Protein 4PSU (pdb70)

Structure (mmCIF, N/CA/C/O backbone):
data_4PSU
#
_entry.id   4PSU
#
_cell.length_a   80.013
_cell.length_b   87.425
_cell.length_c   93.702
_cell.angle_alpha   90.00
_cell.angle_beta   90.00
_cell.angle_gamma   90.00
#
_symmetry.space_group_name_H-M   'I 2 2 2'
#
loop_
_entity.id
_entity.type
_entity.pdbx_description
1 polymer 'Alpha/beta hydrolase'
2 non-polymer 'DODECAETHYLENE GLYCOL'
3 water water
#
loop_
_atom_site.group_PDB
_atom_site.id
_atom_site.type_symbol
_atom_site.label_atom_id
_atom_site.label_alt_id
_atom_site.label_comp_id
_atom_site.label_asym_id
_atom_site.label_entity_id
_atom_site.label_seq_id
_atom_site.pdbx_PDB_ins_code
_atom_site.Cartn_x
_atom_site.Cartn_y
_atom_site.Cartn_z
_atom_site.occupancy
_atom_site.B_iso_or_equiv
_atom_site.auth_seq_id
_atom_site.auth_comp_id
_atom_site.auth_asym_id
_atom_site.auth_atom_id
_atom_site.pdbx_PDB_model_num
ATOM 1 N N . ASP A 1 3 ? 10.734 25.347 86.659 1.00 50.78 4 ASP A N 1
ATOM 2 C CA . ASP A 1 3 ? 11.691 25.810 87.656 1.00 62.85 4 ASP A CA 1
ATOM 3 C C . ASP A 1 3 ? 12.979 26.299 87.026 1.00 59.75 4 ASP A C 1
ATOM 4 O O . ASP A 1 3 ? 13.531 27.316 87.440 1.00 74.80 4 ASP A O 1
ATOM 9 N N . LEU A 1 4 ? 13.476 25.552 86.046 1.00 52.81 5 LEU A N 1
ATOM 10 C CA . LEU A 1 4 ? 14.765 25.869 85.446 1.00 48.08 5 LEU A CA 1
ATOM 11 C C . LEU A 1 4 ? 14.656 26.939 84.362 1.00 45.52 5 LEU A C 1
ATOM 12 O O . LEU A 1 4 ? 14.045 26.733 83.311 1.00 43.26 5 LEU A O 1
ATOM 17 N N . VAL A 1 5 ? 15.271 28.083 84.652 1.00 53.69 6 VAL A N 1
ATOM 18 C CA . VAL A 1 5 ? 15.262 29.251 83.779 1.00 47.75 6 VAL A CA 1
ATOM 19 C C . VAL A 1 5 ? 16.694 29.580 83.365 1.00 39.79 6 VAL A C 1
ATOM 20 O O . VAL A 1 5 ? 17.570 29.748 84.217 1.00 39.54 6 VAL A O 1
ATOM 24 N N . TRP A 1 6 ? 16.918 29.682 82.059 1.00 39.22 7 TRP A N 1
ATOM 25 C CA . TRP A 1 6 ? 18.258 29.883 81.511 1.00 40.39 7 TRP A CA 1
ATOM 26 C C . TRP A 1 6 ? 18.990 31.051 82.163 1.00 45.30 7 TRP A C 1
ATOM 27 O O . TRP A 1 6 ? 20.078 30.882 82.711 1.00 41.17 7 TRP A O 1
ATOM 38 N N . SER A 1 7 ? 18.376 32.227 82.119 1.00 49.17 8 SER A N 1
ATOM 39 C CA . SER A 1 7 ? 19.025 33.446 82.586 1.00 52.75 8 SER A CA 1
ATOM 40 C C . SER A 1 7 ? 19.273 33.458 84.091 1.00 54.51 8 SER A C 1
ATOM 41 O O . SER A 1 7 ? 20.041 34.283 84.581 1.00 55.86 8 SER A O 1
ATOM 44 N N . ARG A 1 8 ? 18.624 32.554 84.820 1.00 55.51 9 ARG A N 1
ATOM 45 C CA . ARG A 1 8 ? 18.782 32.490 86.271 1.00 58.43 9 ARG A CA 1
ATOM 46 C C . ARG A 1 8 ? 19.629 31.296 86.706 1.00 67.04 9 ARG A C 1
ATOM 47 O O . ARG A 1 8 ? 20.612 31.452 87.433 1.00 73.64 9 ARG A O 1
ATOM 55 N N . ASP A 1 9 ? 19.243 30.106 86.255 1.00 67.00 10 ASP A N 1
ATOM 56 C CA . ASP A 1 9 ? 19.836 28.865 86.741 1.00 52.34 10 ASP A CA 1
ATOM 57 C C . ASP A 1 9 ? 20.987 28.366 85.873 1.00 45.77 10 ASP A C 1
ATOM 58 O O . ASP A 1 9 ? 21.788 27.541 86.315 1.00 42.62 10 ASP A O 1
ATOM 63 N N . GLY A 1 10 ? 21.071 28.872 84.647 1.00 43.48 11 GLY A N 1
ATOM 64 C CA . GLY A 1 10 ? 21.998 28.339 83.665 1.00 43.11 11 GLY A CA 1
ATOM 65 C C . GLY A 1 10 ? 23.230 29.190 83.419 1.00 50.47 11 GLY A C 1
ATOM 66 O O . GLY A 1 10 ? 23.832 29.108 82.350 1.00 58.40 11 GLY A O 1
ATOM 67 N N . LEU A 1 11 ? 23.621 29.996 84.402 1.00 53.40 12 LEU A N 1
ATOM 68 C CA . LEU A 1 11 ? 24.739 30.924 84.224 1.00 53.48 12 LEU A CA 1
ATOM 69 C C . LEU A 1 11 ? 26.099 30.221 84.197 1.00 48.23 12 LEU A C 1
ATOM 70 O O . LEU A 1 11 ? 27.010 30.661 83.494 1.00 46.25 12 LEU A O 1
ATOM 75 N N . ASP A 1 12 ? 26.232 29.135 84.953 1.00 47.90 13 ASP A N 1
ATOM 76 C CA . ASP A 1 12 ? 27.471 28.361 84.970 1.00 47.91 13 ASP A CA 1
ATOM 77 C C . ASP A 1 12 ? 27.351 27.096 84.116 1.00 44.01 13 ASP A C 1
ATOM 78 O O . ASP A 1 12 ? 28.117 26.148 84.286 1.00 38.72 13 ASP A O 1
ATOM 83 N N . TRP A 1 13 ? 26.393 27.093 83.193 1.00 47.25 14 TRP A N 1
ATOM 84 C CA . TRP A 1 13 ? 26.252 25.996 82.243 1.00 39.82 14 TRP A CA 1
ATOM 85 C C . TRP A 1 13 ? 27.481 25.949 81.334 1.00 35.78 14 TRP A C 1
ATOM 86 O O . TRP A 1 13 ? 27.936 26.990 80.863 1.00 33.58 14 TRP A O 1
ATOM 97 N N . PRO A 1 14 ? 28.025 24.745 81.079 1.00 32.20 15 PRO A N 1
ATOM 98 C CA . PRO A 1 14 ? 29.234 24.666 80.247 1.00 31.16 15 PRO A CA 1
ATOM 99 C C . PRO A 1 14 ? 28.976 24.965 78.769 1.00 30.53 15 PRO A C 1
ATOM 100 O O . PRO A 1 14 ? 27.914 24.627 78.244 1.00 28.28 15 PRO A O 1
ATOM 104 N N . HIS A 1 15 ? 29.954 25.592 78.118 1.00 32.29 16 HIS A N 1
ATOM 105 C CA . HIS A 1 15 ? 29.878 25.904 76.692 1.00 31.35 16 HIS A CA 1
ATOM 106 C C . HIS A 1 15 ? 28.635 26.731 76.387 1.00 31.52 16 HIS A C 1
ATOM 107 O O . HIS A 1 15 ? 27.971 26.536 75.370 1.00 37.67 16 HIS A O 1
ATOM 114 N N . ARG A 1 16 ? 28.347 27.665 77.286 1.00 32.29 17 ARG A N 1
ATOM 115 C CA . ARG A 1 16 ? 27.152 28.503 77.219 1.00 33.39 17 ARG A CA 1
ATOM 116 C C . ARG A 1 16 ? 27.003 29.208 75.875 1.00 36.29 17 ARG A C 1
ATOM 117 O O . ARG A 1 16 ? 25.894 29.461 75.410 1.00 35.14 17 ARG A O 1
ATOM 125 N N . GLU A 1 17 ? 28.140 29.519 75.265 1.00 38.65 18 GLU A N 1
ATOM 126 C CA . GLU A 1 17 ? 28.182 30.195 73.973 1.00 37.05 18 GLU A CA 1
ATOM 127 C C . GLU A 1 17 ? 27.476 29.358 72.917 1.00 31.78 18 GLU A C 1
ATOM 128 O O . GLU A 1 17 ? 26.916 29.886 71.960 1.00 31.28 18 GLU A O 1
ATOM 134 N N . ALA A 1 18 ? 27.515 28.044 73.102 1.00 29.25 19 ALA A N 1
ATOM 135 C CA . ALA A 1 18 ? 27.006 27.109 72.107 1.00 33.49 19 ALA A CA 1
ATOM 136 C C . ALA A 1 18 ? 25.497 26.896 72.233 1.00 38.17 19 ALA A C 1
ATOM 137 O O . ALA A 1 18 ? 24.878 26.281 71.364 1.00 34.67 19 ALA A O 1
ATOM 139 N N . SER A 1 19 ? 24.907 27.411 73.307 1.00 30.81 20 SER A N 1
ATOM 140 C CA . SER A 1 19 ? 23.493 27.180 73.586 1.00 27.09 20 SER A CA 1
ATOM 141 C C . SER A 1 19 ? 22.590 28.044 72.719 1.00 29.63 20 SER A C 1
ATOM 142 O O . SER A 1 19 ? 22.882 29.212 72.463 1.00 30.49 20 SER A O 1
ATOM 145 N N . ARG A 1 20 ? 21.488 27.454 72.273 1.00 31.54 21 ARG A N 1
ATOM 146 C CA . ARG A 1 20 ? 20.471 28.177 71.531 1.00 34.63 21 ARG A CA 1
ATOM 147 C C . ARG A 1 20 ? 19.134 27.512 71.798 1.00 33.34 21 ARG A C 1
ATOM 148 O O . ARG A 1 20 ? 19.083 26.312 72.065 1.00 36.37 21 ARG A O 1
ATOM 156 N N . PHE A 1 21 ? 18.056 28.289 71.740 1.00 33.12 22 PHE A N 1
ATOM 157 C CA . PHE A 1 21 ? 16.743 27.792 72.141 1.00 34.94 22 PHE A CA 1
ATOM 158 C C . PHE A 1 21 ? 15.758 27.756 70.972 1.00 33.82 22 PHE A C 1
ATOM 159 O O . PHE A 1 21 ? 15.275 28.790 70.518 1.00 41.08 22 PHE A O 1
ATOM 167 N N . ILE A 1 22 ? 15.459 26.540 70.517 1.00 37.03 23 ILE A N 1
ATOM 168 C CA . ILE A 1 22 ? 14.859 26.314 69.205 1.00 35.94 23 ILE A CA 1
ATOM 169 C C . ILE A 1 22 ? 13.441 25.781 69.309 1.00 40.91 23 ILE A C 1
ATOM 170 O O . ILE A 1 22 ? 13.168 24.849 70.062 1.00 47.62 23 ILE A O 1
ATOM 175 N N . GLU A 1 23 ? 12.544 26.369 68.525 1.00 42.10 24 GLU A N 1
ATOM 176 C CA . GLU A 1 23 ? 11.174 25.888 68.422 1.00 46.66 24 GLU A CA 1
ATOM 177 C C . GLU A 1 23 ? 11.104 24.724 67.440 1.00 44.01 24 GLU A C 1
ATOM 178 O O . GLU A 1 23 ? 11.538 24.847 66.295 1.00 47.20 24 GLU A O 1
ATOM 184 N N . ALA A 1 24 ? 10.571 23.593 67.890 1.00 41.24 25 ALA A N 1
ATOM 185 C CA . ALA A 1 24 ? 10.399 22.432 67.022 1.00 39.66 25 ALA A CA 1
ATOM 186 C C . ALA A 1 24 ? 9.447 21.427 67.651 1.00 42.39 25 ALA A C 1
ATOM 187 O O . ALA A 1 24 ? 9.468 21.208 68.862 1.00 42.34 25 ALA A O 1
ATOM 189 N N . GLY A 1 25 ? 8.616 20.814 66.815 1.00 44.49 26 GLY A N 1
ATOM 190 C CA . GLY A 1 25 ? 7.664 19.818 67.270 1.00 44.43 26 GLY A CA 1
ATOM 191 C C . GLY A 1 25 ? 6.668 20.339 68.291 1.00 45.50 26 GLY A C 1
ATOM 192 O O . GLY A 1 25 ? 6.075 19.556 69.034 1.00 47.57 26 GLY A O 1
ATOM 193 N N . GLY A 1 26 ? 6.494 21.658 68.337 1.00 43.70 27 GLY A N 1
ATOM 194 C CA . GLY A 1 26 ? 5.471 22.268 69.170 1.00 44.90 27 GLY A CA 1
ATOM 195 C C . GLY A 1 26 ? 5.953 22.817 70.499 1.00 50.40 27 GLY A C 1
ATOM 196 O O . GLY A 1 26 ? 5.148 23.285 71.303 1.00 52.69 27 GLY A O 1
ATOM 197 N N . PHE A 1 27 ? 7.258 22.763 70.741 1.00 51.98 28 PHE A N 1
ATOM 198 C CA . PHE A 1 27 ? 7.819 23.313 71.970 1.00 41.86 28 PHE A CA 1
ATOM 199 C C . PHE A 1 27 ? 9.266 23.751 71.763 1.00 42.17 28 PHE A C 1
ATOM 200 O O . PHE A 1 27 ? 9.839 23.545 70.692 1.00 41.50 28 PHE A O 1
ATOM 208 N N . ARG A 1 28 ? 9.857 24.354 72.791 1.00 36.04 29 ARG A N 1
ATOM 209 C CA . ARG A 1 28 ? 11.182 24.952 72.657 1.00 35.90 29 ARG A CA 1
ATOM 210 C C . ARG A 1 28 ? 12.277 24.057 73.234 1.00 31.44 29 ARG A C 1
ATOM 211 O O . ARG A 1 28 ? 12.215 23.650 74.390 1.00 29.27 29 ARG A O 1
ATOM 219 N N . TRP A 1 29 ? 13.281 23.772 72.409 1.00 31.64 30 TRP A N 1
ATOM 220 C CA . TRP A 1 29 ? 14.417 22.940 72.792 1.00 28.34 30 TRP A CA 1
ATOM 221 C C . TRP A 1 29 ? 15.622 23.766 73.208 1.00 30.25 30 TRP A C 1
ATOM 222 O O . TRP A 1 29 ? 15.916 24.778 72.587 1.00 28.83 30 TRP A O 1
ATOM 233 N N . HIS A 1 30 ? 16.331 23.328 74.243 1.00 30.80 31 HIS A N 1
ATOM 234 C CA . HIS A 1 30 ? 17.692 23.802 74.467 1.00 25.67 31 HIS A CA 1
ATOM 235 C C . HIS A 1 30 ? 18.638 22.885 73.698 1.00 25.42 31 HIS A C 1
ATOM 236 O O . HIS A 1 30 ? 18.609 21.668 73.874 1.00 22.83 31 HIS A O 1
ATOM 243 N N . VAL A 1 31 ? 19.467 23.472 72.842 1.00 30.35 32 VAL A N 1
ATOM 244 C CA . VAL A 1 31 ? 20.353 22.697 71.985 1.00 31.60 32 VAL A CA 1
ATOM 245 C C . VAL A 1 31 ? 21.734 23.328 71.958 1.00 35.37 32 VAL A C 1
ATOM 246 O O . VAL A 1 31 ? 21.868 24.543 71.810 1.00 33.06 32 VAL A O 1
ATOM 250 N N . GLN A 1 32 ? 22.760 22.496 72.108 1.00 32.84 33 GLN A N 1
ATOM 251 C CA . GLN A 1 32 ? 24.138 22.958 72.009 1.00 29.13 33 GLN A CA 1
ATOM 252 C C . GLN A 1 32 ? 24.755 22.493 70.698 1.00 26.51 33 GLN A C 1
ATOM 253 O O . GLN A 1 32 ? 24.605 21.329 70.315 1.00 34.01 33 GLN A O 1
ATOM 259 N N . ARG A 1 33 ? 25.423 23.422 70.014 1.00 30.48 34 ARG A N 1
ATOM 260 C CA . ARG A 1 33 ? 26.132 23.130 68.772 1.00 33.07 34 ARG A CA 1
ATOM 261 C C . ARG A 1 33 ? 27.565 23.644 68.810 1.00 28.14 34 ARG A C 1
ATOM 262 O O . ARG A 1 33 ? 27.816 24.776 69.214 1.00 33.35 34 ARG A O 1
ATOM 283 N N . GLY A 1 35 ? 31.684 23.197 66.674 1.00 34.08 36 GLY A N 1
ATOM 284 C CA . GLY A 1 35 ? 32.346 22.854 65.428 1.00 30.12 36 GLY A CA 1
ATOM 285 C C . GLY A 1 35 ? 31.700 23.531 64.235 1.00 34.20 36 GLY A C 1
ATOM 286 O O . GLY A 1 35 ? 30.694 24.226 64.371 1.00 35.92 36 GLY A O 1
ATOM 287 N N . SER A 1 36 ? 32.279 23.316 63.059 1.00 37.50 37 SER A N 1
ATOM 288 C CA . SER A 1 36 ? 31.818 23.969 61.843 1.00 42.92 37 SER A CA 1
ATOM 289 C C . SER A 1 36 ? 30.508 23.362 61.328 1.00 50.35 37 SER A C 1
ATOM 290 O O . SER A 1 36 ? 30.423 22.148 61.168 1.00 58.95 37 SER A O 1
ATOM 293 N N . PRO A 1 37 ? 29.492 24.205 61.037 1.00 49.90 38 PRO A N 1
ATOM 294 C CA . PRO A 1 37 ? 28.190 23.679 60.593 1.00 53.46 38 PRO A CA 1
ATOM 295 C C . PRO A 1 37 ? 28.234 22.901 59.280 1.00 50.73 38 PRO A C 1
ATOM 296 O O . PRO A 1 37 ? 27.226 22.316 58.894 1.00 50.53 38 PRO A O 1
ATOM 300 N N . ALA A 1 38 ? 29.378 22.909 58.604 1.00 51.76 39 ALA A N 1
ATOM 301 C CA . ALA A 1 38 ? 29.510 22.263 57.302 1.00 51.05 39 ALA A CA 1
ATOM 302 C C . ALA A 1 38 ? 30.187 20.896 57.398 1.00 49.01 39 ALA A C 1
ATOM 303 O O . ALA A 1 38 ? 30.162 20.116 56.446 1.00 49.35 39 ALA A O 1
ATOM 305 N N . ALA A 1 39 ? 30.798 20.613 58.544 1.00 57.99 40 ALA A N 1
ATOM 306 C CA . ALA A 1 39 ? 31.466 19.333 58.766 1.00 53.93 40 ALA A CA 1
ATOM 307 C C . ALA A 1 39 ? 30.435 18.215 58.918 1.00 45.04 40 ALA A C 1
ATOM 308 O O . ALA A 1 39 ? 29.244 18.489 59.072 1.00 49.49 40 ALA A O 1
ATOM 310 N N . PRO A 1 40 ? 30.881 16.947 58.862 1.00 47.77 41 PRO A N 1
ATOM 311 C CA . PRO A 1 40 ? 29.934 15.854 59.113 1.00 48.15 41 PRO A CA 1
ATOM 312 C C . PRO A 1 40 ? 29.343 15.962 60.517 1.00 44.17 41 PRO A C 1
ATOM 313 O O . PRO A 1 40 ? 30.087 16.133 61.487 1.00 37.86 41 PRO A O 1
ATOM 317 N N . ALA A 1 41 ? 28.020 15.882 60.618 1.00 34.10 42 ALA A N 1
ATOM 318 C CA . ALA A 1 41 ? 27.338 16.107 61.885 1.00 35.43 42 ALA A CA 1
ATOM 319 C C . ALA A 1 41 ? 27.382 14.869 62.772 1.00 33.62 42 ALA A C 1
ATOM 320 O O . ALA A 1 41 ? 27.182 13.751 62.297 1.00 31.26 42 ALA A O 1
ATOM 322 N N . ILE A 1 42 ? 27.653 15.075 64.058 1.00 28.69 43 ILE A N 1
ATOM 323 C CA . ILE A 1 42 ? 27.521 14.010 65.042 1.00 21.05 43 ILE A CA 1
ATOM 324 C C . ILE A 1 42 ? 26.500 14.425 66.101 1.00 24.34 43 ILE A C 1
ATOM 325 O O . ILE A 1 42 ? 26.575 15.512 66.672 1.00 29.38 43 ILE A O 1
ATOM 330 N N . LEU A 1 43 ? 25.524 13.550 66.321 1.00 24.13 44 LEU A N 1
ATOM 331 C CA . LEU A 1 43 ? 24.416 13.808 67.233 1.00 17.78 44 LEU A CA 1
ATOM 332 C C . LEU A 1 43 ? 24.600 13.068 68.561 1.00 16.32 44 LEU A C 1
ATOM 333 O O . LEU A 1 43 ? 24.734 11.844 68.587 1.00 19.87 44 LEU A O 1
ATOM 338 N N . LEU A 1 44 ? 24.612 13.827 69.656 1.00 18.21 45 LEU A N 1
ATOM 339 C CA . LEU A 1 44 ? 24.820 13.279 70.994 1.00 17.31 45 LEU A CA 1
ATOM 340 C C . LEU A 1 44 ? 23.531 13.332 71.811 1.00 17.97 45 LEU A C 1
ATOM 341 O O . LEU A 1 44 ? 23.016 14.414 72.093 1.00 18.09 45 LEU A O 1
ATOM 346 N N . ILE A 1 45 ? 23.029 12.161 72.197 1.00 18.92 46 ILE A N 1
ATOM 347 C CA . ILE A 1 45 ? 21.809 12.052 72.992 1.00 18.37 46 ILE A CA 1
ATOM 348 C C . ILE A 1 45 ? 22.125 11.511 74.382 1.00 16.94 46 ILE A C 1
ATOM 349 O O . ILE A 1 45 ? 22.530 10.360 74.530 1.00 16.88 46 ILE A O 1
ATOM 354 N N . HIS A 1 46 ? 21.933 12.346 75.400 1.00 16.11 47 HIS A N 1
ATOM 355 C CA . HIS A 1 46 ? 22.226 11.956 76.776 1.00 17.63 47 HIS A CA 1
ATOM 356 C C . HIS A 1 46 ? 21.203 10.959 77.307 1.00 19.42 47 HIS A C 1
ATOM 357 O O . HIS A 1 46 ? 20.197 10.678 76.653 1.00 19.61 47 HIS A O 1
ATOM 364 N N . GLY A 1 47 ? 21.464 10.437 78.502 1.00 15.57 48 GLY A N 1
ATOM 365 C CA . GLY A 1 47 ? 20.591 9.455 79.115 1.00 24.19 48 GLY A CA 1
ATOM 366 C C . GLY A 1 47 ? 19.514 10.060 79.996 1.00 22.99 48 GLY A C 1
ATOM 367 O O . GLY A 1 47 ? 19.421 11.277 80.149 1.00 22.73 48 GLY A O 1
ATOM 368 N N . THR A 1 48 ? 18.704 9.187 80.583 1.00 30.12 49 THR A N 1
ATOM 369 C CA . THR A 1 48 ? 17.613 9.596 81.453 1.00 32.41 49 THR A CA 1
ATOM 370 C C . THR A 1 48 ? 18.105 10.421 82.636 1.00 29.68 49 THR A C 1
ATOM 371 O O . THR A 1 48 ? 19.068 10.056 83.307 1.00 25.95 49 THR A O 1
ATOM 375 N N . GLY A 1 49 ? 17.435 11.543 82.877 1.00 33.06 50 GLY A N 1
ATOM 376 C CA . GLY A 1 49 ? 17.699 12.363 84.044 1.00 29.57 50 GLY A CA 1
ATOM 377 C C . GLY A 1 49 ? 18.912 13.270 83.939 1.00 29.47 50 GLY A C 1
ATOM 378 O O . GLY A 1 49 ? 19.257 13.956 84.901 1.00 28.20 50 GLY A O 1
ATOM 379 N N . ALA A 1 50 ? 19.561 13.278 82.778 1.00 27.93 51 ALA A N 1
ATOM 380 C CA . ALA A 1 50 ? 20.741 14.114 82.567 1.00 25.73 51 ALA A CA 1
ATOM 381 C C . ALA A 1 50 ? 20.423 15.270 81.616 1.00 25.42 51 ALA A C 1
ATOM 382 O O . ALA A 1 50 ? 19.260 15.642 81.449 1.00 26.24 51 ALA A O 1
ATOM 384 N N . ALA A 1 51 ? 21.452 15.844 81.002 1.00 21.98 52 ALA A N 1
ATOM 385 C CA . ALA A 1 51 ? 21.257 16.922 80.041 1.00 25.61 52 ALA A CA 1
ATOM 386 C C . ALA A 1 51 ? 22.491 17.095 79.164 1.00 25.34 52 ALA A C 1
ATOM 387 O O . ALA A 1 51 ? 23.431 16.309 79.246 1.00 21.77 52 ALA A O 1
ATOM 389 N N . SER A 1 52 ? 22.478 18.133 78.332 1.00 21.55 53 SER A N 1
ATOM 390 C CA . SER A 1 52 ? 23.561 18.398 77.388 1.00 29.98 53 SER A CA 1
ATOM 391 C C . SER A 1 52 ? 24.912 18.577 78.076 1.00 23.71 53 SER A C 1
ATOM 392 O O . SER A 1 52 ? 25.956 18.428 77.446 1.00 25.21 53 SER A O 1
ATOM 395 N N . HIS A 1 53 ? 24.893 18.895 79.364 1.00 21.98 54 HIS A N 1
ATOM 396 C CA . HIS A 1 53 ? 26.131 19.099 80.107 1.00 21.61 54 HIS A CA 1
ATOM 397 C C . HIS A 1 53 ? 26.920 17.799 80.234 1.00 17.79 54 HIS A C 1
ATOM 398 O O . HIS A 1 53 ? 28.126 17.817 80.467 1.00 23.98 54 HIS A O 1
ATOM 405 N N . SER A 1 54 ? 26.230 16.672 80.095 1.00 20.53 55 SER A N 1
ATOM 406 C CA . SER A 1 54 ? 26.873 15.365 80.148 1.00 20.20 55 SER A CA 1
ATOM 407 C C . SER A 1 54 ? 27.948 15.246 79.071 1.00 17.16 55 SER A C 1
ATOM 408 O O . SER A 1 54 ? 28.878 14.448 79.195 1.00 23.56 55 SER A O 1
ATOM 411 N N . TRP A 1 55 ? 27.818 16.053 78.023 1.00 19.09 56 TRP A N 1
ATOM 412 C CA . TRP A 1 55 ? 28.732 16.001 76.890 1.00 19.73 56 TRP A CA 1
ATOM 413 C C . TRP A 1 55 ? 29.805 17.083 76.973 1.00 20.22 56 TRP A C 1
ATOM 414 O O . TRP A 1 55 ? 30.561 17.282 76.022 1.00 21.96 56 TRP A O 1
ATOM 425 N N . ARG A 1 56 ? 2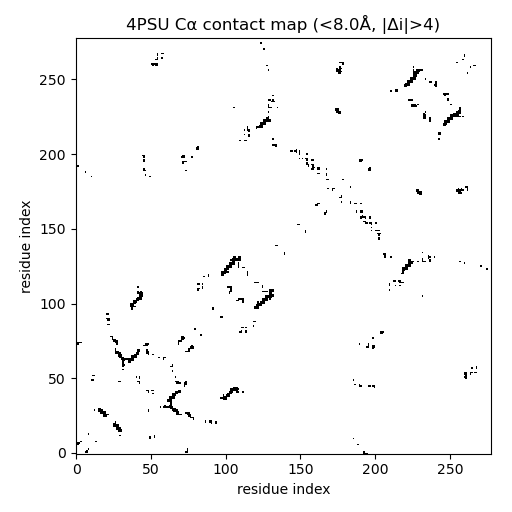9.884 17.763 78.115 1.00 19.57 57 ARG A N 1
ATOM 426 C CA . ARG A 1 56 ? 30.776 18.915 78.264 1.00 21.40 57 ARG A CA 1
ATOM 427 C C . ARG A 1 56 ? 32.234 18.569 77.971 1.00 22.18 57 ARG A C 1
ATOM 428 O O . ARG A 1 56 ? 32.981 19.401 77.461 1.00 29.00 57 ARG A O 1
ATOM 436 N N . GLY A 1 57 ? 32.635 17.343 78.287 1.00 22.27 58 GLY A N 1
ATOM 437 C CA . GLY A 1 57 ? 34.006 16.916 78.066 1.00 18.84 58 GLY A CA 1
ATOM 438 C C . GLY A 1 57 ? 34.259 16.443 76.645 1.00 33.90 58 GLY A C 1
ATOM 439 O O . GLY A 1 57 ? 35.292 16.752 76.050 1.00 25.46 58 GLY A O 1
ATOM 440 N N . LEU A 1 58 ? 33.300 15.702 76.097 1.00 31.30 59 LEU A N 1
ATOM 441 C CA . LEU A 1 58 ? 33.463 15.053 74.801 1.00 23.35 59 LEU A CA 1
ATOM 442 C C . LEU A 1 58 ? 33.224 15.994 73.618 1.00 26.40 59 LEU A C 1
ATOM 443 O O . LEU A 1 58 ? 33.877 15.874 72.583 1.00 23.35 59 LEU A O 1
ATOM 448 N N . ALA A 1 59 ? 32.290 16.927 73.777 1.00 27.20 60 ALA A N 1
ATOM 449 C CA . ALA A 1 59 ? 31.885 17.814 72.685 1.00 36.91 60 ALA A CA 1
ATOM 450 C C . ALA A 1 59 ? 33.039 18.645 72.104 1.00 40.51 60 ALA A C 1
ATOM 451 O O . ALA A 1 59 ? 33.197 18.712 70.885 1.00 29.78 60 ALA A O 1
ATOM 453 N N . PRO A 1 60 ? 33.841 19.297 72.965 1.00 34.98 61 PRO A N 1
ATOM 454 C CA . PRO A 1 60 ? 34.963 20.074 72.421 1.00 30.44 61 PRO A CA 1
ATOM 455 C C . PRO A 1 60 ? 35.977 19.241 71.635 1.00 31.52 61 PRO A C 1
ATOM 456 O O . PRO A 1 60 ? 36.576 19.759 70.692 1.00 32.54 61 PRO A O 1
ATOM 460 N N . LEU A 1 61 ? 36.168 17.981 72.011 1.00 31.09 62 LEU A N 1
ATOM 461 C CA . LEU A 1 61 ? 37.106 17.117 71.301 1.00 26.74 62 LEU A CA 1
ATOM 462 C C . LEU A 1 61 ? 36.566 16.728 69.926 1.00 26.92 62 LEU A C 1
ATOM 463 O O . LEU A 1 61 ? 37.319 16.635 68.959 1.00 37.78 62 LEU A O 1
ATOM 468 N N . LEU A 1 62 ? 35.260 16.499 69.843 1.00 29.67 63 LEU A N 1
ATOM 469 C CA . LEU A 1 62 ? 34.637 16.079 68.593 1.00 34.70 63 LEU A CA 1
ATOM 470 C C . LEU A 1 62 ? 34.446 17.260 67.634 1.00 37.68 63 LEU A C 1
ATOM 471 O O . LEU A 1 62 ? 34.344 17.070 66.420 1.00 32.06 63 LEU A O 1
ATOM 476 N N . SER A 1 63 ? 34.406 18.474 68.177 1.00 38.01 64 SER A N 1
ATOM 477 C CA . SER A 1 63 ? 34.133 19.666 67.373 1.00 37.36 64 SER A CA 1
ATOM 478 C C . SER A 1 63 ? 35.303 20.029 66.456 1.00 37.10 64 SER A C 1
ATOM 479 O O . SER A 1 63 ? 35.154 20.860 65.560 1.00 46.72 64 SER A O 1
ATOM 482 N N . ARG A 1 64 ? 36.458 19.406 66.677 1.00 39.57 65 ARG A N 1
ATOM 483 C CA . ARG A 1 64 ? 37.595 19.570 65.776 1.00 43.89 65 ARG A CA 1
ATOM 484 C C . ARG A 1 64 ? 37.218 19.136 64.376 1.00 41.69 65 ARG A C 1
ATOM 485 O O . ARG A 1 64 ? 37.486 19.830 63.398 1.00 50.66 65 ARG A O 1
ATOM 493 N N . HIS A 1 65 ? 36.586 17.972 64.298 1.00 38.28 66 HIS A N 1
ATOM 494 C CA . HIS A 1 65 ? 36.387 17.287 63.032 1.00 39.27 66 HIS A CA 1
ATOM 495 C C . HIS A 1 65 ? 34.926 17.245 62.607 1.00 33.29 66 HIS A C 1
ATOM 496 O O . HIS A 1 65 ? 34.627 17.078 61.424 1.00 35.92 66 HIS A O 1
ATOM 503 N N . TYR A 1 66 ? 34.022 17.399 63.569 1.00 30.70 67 TYR A N 1
ATOM 504 C CA . TYR A 1 66 ? 32.600 17.205 63.318 1.00 29.90 67 TYR A CA 1
ATOM 505 C C . TYR A 1 66 ? 31.777 18.402 63.766 1.00 32.59 67 TYR A C 1
ATOM 506 O O . TYR A 1 66 ? 32.227 19.208 64.579 1.00 32.20 67 TYR A O 1
ATOM 515 N N . HIS A 1 67 ? 30.573 18.512 63.211 1.00 38.67 68 HIS A N 1
ATOM 516 C CA . HIS A 1 67 ? 29.557 19.422 63.730 1.00 47.65 68 HIS A CA 1
ATOM 517 C C . HIS A 1 67 ? 28.779 18.710 64.828 1.00 43.89 68 HIS A C 1
ATOM 518 O O . HIS A 1 67 ? 27.975 17.818 64.556 1.00 36.81 68 HIS A O 1
ATOM 525 N N . VAL A 1 68 ? 29.028 19.101 66.069 1.00 31.28 69 VAL A N 1
ATOM 526 C CA . VAL A 1 68 ? 28.423 18.439 67.215 1.00 25.31 69 VAL A CA 1
ATOM 527 C C . VAL A 1 68 ? 27.067 19.049 67.548 1.00 23.1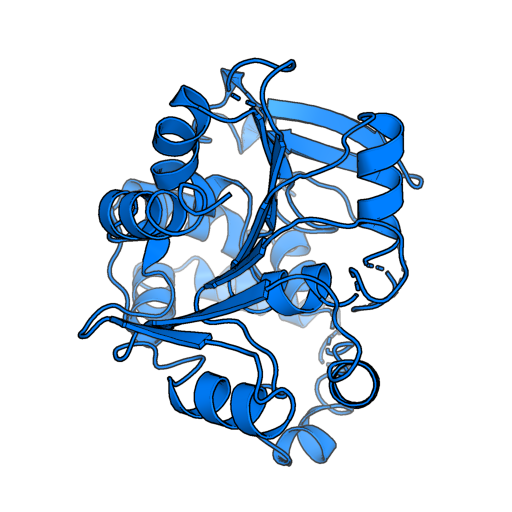4 69 VAL A C 1
ATOM 528 O O . VAL A 1 68 ? 26.959 20.255 67.724 1.00 22.99 69 VAL A O 1
ATOM 532 N N . VAL A 1 69 ? 26.043 18.205 67.627 1.00 21.92 70 VAL A N 1
ATOM 533 C CA . VAL A 1 69 ? 24.699 18.627 68.017 1.00 17.71 70 VAL A CA 1
ATOM 534 C C . VAL A 1 69 ? 24.268 17.852 69.260 1.00 18.15 70 VAL A C 1
ATOM 535 O O . VAL A 1 69 ? 24.211 16.624 69.242 1.00 15.52 70 VAL A O 1
ATOM 539 N N . ALA A 1 70 ? 23.964 18.575 70.334 1.00 23.49 71 ALA A N 1
ATOM 540 C CA . ALA A 1 70 ? 23.641 17.958 71.620 1.00 19.15 71 ALA A CA 1
ATOM 541 C C . ALA A 1 70 ? 22.465 18.662 72.294 1.00 22.76 71 ALA A C 1
ATOM 542 O O . ALA A 1 70 ? 22.655 19.693 72.943 1.00 22.64 71 ALA A O 1
ATOM 544 N N . PRO A 1 71 ? 21.247 18.109 72.143 1.00 19.51 72 PRO A N 1
ATOM 545 C CA . PRO A 1 71 ? 20.052 18.689 72.762 1.00 25.24 72 PRO A CA 1
ATOM 546 C C . PRO A 1 71 ? 19.765 18.175 74.164 1.00 16.65 72 PRO A C 1
ATOM 547 O O . PRO A 1 71 ? 20.156 17.062 74.497 1.00 25.91 72 PRO A O 1
ATOM 551 N N . ASP A 1 72 ? 19.088 18.986 74.971 1.00 25.14 73 ASP A N 1
ATOM 552 C CA . ASP A 1 72 ? 18.422 18.481 76.165 1.00 24.49 73 ASP A CA 1
ATOM 553 C C . ASP A 1 72 ? 17.132 17.803 75.717 1.00 26.18 73 ASP A C 1
ATOM 554 O O . ASP A 1 72 ? 16.322 18.410 75.015 1.00 25.37 73 ASP A O 1
ATOM 559 N N . LEU A 1 73 ? 16.945 16.547 76.105 1.00 28.02 74 LEU A N 1
ATOM 560 C CA . LEU A 1 73 ? 15.732 15.818 75.760 1.00 29.46 74 LEU A CA 1
ATOM 561 C C . LEU A 1 73 ? 14.510 16.515 76.359 1.00 29.00 74 LEU A C 1
ATOM 562 O O . LEU A 1 73 ? 14.644 17.304 77.296 1.00 28.77 74 LEU A O 1
ATOM 567 N N . PRO A 1 74 ? 13.315 16.232 75.813 1.00 27.53 75 PRO A N 1
ATOM 568 C CA . PRO A 1 74 ? 12.066 16.811 76.323 1.00 27.12 75 PRO A CA 1
ATOM 569 C C . PRO A 1 74 ? 11.922 16.690 77.838 1.00 31.46 75 PRO A C 1
ATOM 570 O O . PRO A 1 74 ? 12.091 15.600 78.384 1.00 23.88 75 PRO A O 1
ATOM 574 N N . GLY A 1 75 ? 11.633 17.808 78.499 1.00 28.82 76 GLY A N 1
ATOM 575 C CA . GLY A 1 75 ? 11.424 17.827 79.934 1.00 24.38 76 GLY A CA 1
ATOM 576 C C . GLY A 1 75 ? 12.710 17.968 80.726 1.00 29.17 76 GLY A C 1
ATOM 577 O O . GLY A 1 75 ? 12.683 18.376 81.887 1.00 34.70 76 GLY A O 1
ATOM 578 N N . HIS A 1 76 ? 13.837 17.640 80.098 1.00 27.80 77 HIS A N 1
ATOM 579 C CA . HIS A 1 76 ? 15.136 17.668 80.768 1.00 21.93 77 HIS A CA 1
ATOM 580 C C . HIS A 1 76 ? 15.850 19.006 80.612 1.00 26.76 77 HIS A C 1
ATOM 581 O O . HIS A 1 76 ? 15.770 19.647 79.562 1.00 30.00 77 HIS A O 1
ATOM 588 N N . GLY A 1 77 ? 16.570 19.404 81.656 1.00 26.79 78 GLY A N 1
ATOM 589 C CA . GLY A 1 77 ? 17.346 20.628 81.634 1.00 25.98 78 GLY A CA 1
ATOM 590 C C . GLY A 1 77 ? 16.515 21.856 81.320 1.00 34.43 78 GLY A C 1
ATOM 591 O O . GLY A 1 77 ? 15.607 22.216 82.073 1.00 33.96 78 GLY A O 1
ATOM 592 N N . PHE A 1 78 ? 16.828 22.490 80.193 1.00 31.89 79 PHE A N 1
ATOM 593 C CA . PHE A 1 78 ? 16.183 23.734 79.787 1.00 36.98 79 PHE A CA 1
ATOM 594 C C . PHE A 1 78 ? 15.326 23.554 78.536 1.00 31.38 79 PHE A C 1
ATOM 595 O O . PHE A 1 78 ? 14.881 24.531 77.941 1.00 42.92 79 PHE A O 1
ATOM 603 N N . THR A 1 79 ? 15.120 22.303 78.130 1.00 26.09 80 THR A N 1
ATOM 604 C CA . THR A 1 79 ? 14.112 21.967 77.125 1.00 26.05 80 THR A CA 1
ATOM 605 C C . THR A 1 79 ? 12.762 21.798 77.823 1.00 31.02 80 THR A C 1
ATOM 606 O O . THR A 1 79 ? 12.682 21.139 78.861 1.00 32.60 80 THR A O 1
ATOM 610 N N . GLN A 1 80 ? 11.697 22.374 77.271 1.00 35.54 81 GLN A N 1
ATOM 611 C CA . GLN A 1 80 ? 10.417 22.334 77.978 1.00 44.66 81 GLN A CA 1
ATOM 612 C C . GLN A 1 80 ? 9.701 21.006 77.749 1.00 54.52 81 GLN A C 1
ATOM 613 O O . GLN A 1 80 ? 10.143 20.161 76.966 1.00 38.46 81 GLN A O 1
ATOM 619 N N . THR A 1 81 ? 8.593 20.845 78.463 1.00 66.39 82 THR A N 1
ATOM 620 C CA . THR A 1 81 ? 7.823 19.614 78.482 1.00 58.58 82 THR A CA 1
ATOM 621 C C . THR A 1 81 ? 6.711 19.662 77.432 1.00 54.58 82 THR A C 1
ATOM 622 O O . THR A 1 81 ? 5.939 20.621 77.401 1.00 53.11 82 THR A O 1
ATOM 626 N N . PRO A 1 82 ? 6.618 18.632 76.571 1.00 56.70 83 PRO A N 1
ATOM 627 C CA . PRO A 1 82 ? 5.523 18.589 75.594 1.00 63.67 83 PRO A CA 1
ATOM 628 C C . PRO A 1 82 ? 4.260 17.940 76.152 1.00 58.37 83 PRO A C 1
ATOM 629 O O . PRO A 1 82 ? 3.165 18.280 75.704 1.00 75.80 83 PRO A O 1
ATOM 633 N N . ARG A 1 86 ? 2.869 12.218 75.809 1.00 105.84 87 ARG A N 1
ATOM 634 C CA . ARG A 1 86 ? 3.671 11.177 75.176 1.00 102.26 87 ARG A CA 1
ATOM 635 C C . ARG A 1 86 ? 5.159 11.381 75.472 1.00 103.88 87 ARG A C 1
ATOM 636 O O . ARG A 1 86 ? 5.907 11.923 74.652 1.00 93.06 87 ARG A O 1
ATOM 646 N N . SER A 1 88 ? 7.419 9.009 75.770 1.00 55.38 89 SER A N 1
ATOM 647 C CA . SER A 1 88 ? 7.786 7.615 75.541 1.00 45.32 89 SER A CA 1
ATOM 648 C C . SER A 1 88 ? 8.923 7.482 74.535 1.00 42.07 89 SER A C 1
ATOM 649 O O . SER A 1 88 ? 9.457 8.476 74.049 1.00 45.89 89 SER A O 1
ATOM 652 N N . LEU A 1 89 ? 9.272 6.242 74.210 1.00 38.95 90 LEU A N 1
ATOM 653 C CA . LEU A 1 89 ? 10.391 5.974 73.319 1.00 37.16 90 LEU A CA 1
ATOM 654 C C . LEU A 1 89 ? 10.074 6.394 71.881 1.00 37.97 90 LEU A C 1
ATOM 655 O O . LEU A 1 89 ? 10.820 7.174 71.294 1.00 41.20 90 LEU A O 1
ATOM 660 N N . PRO A 1 90 ? 8.969 5.891 71.302 1.00 43.12 91 PRO A N 1
ATOM 661 C CA . PRO A 1 90 ? 8.645 6.389 69.957 1.00 40.55 91 PRO A CA 1
ATOM 662 C C . PRO A 1 90 ? 8.256 7.866 69.941 1.00 39.90 91 PRO A C 1
ATOM 663 O O . PRO A 1 90 ? 8.483 8.546 68.942 1.00 45.81 91 PRO A O 1
ATOM 667 N N . GLY A 1 91 ? 7.675 8.351 71.033 1.00 40.29 92 GLY A N 1
ATOM 668 C CA . GLY A 1 91 ? 7.313 9.752 71.145 1.00 41.25 92 GLY A CA 1
ATOM 669 C C . GLY A 1 91 ? 8.525 10.665 71.103 1.00 48.83 92 GLY A C 1
ATOM 670 O O . GLY A 1 91 ? 8.506 11.711 70.453 1.00 42.65 92 GLY A O 1
ATOM 679 N N . ALA A 1 93 ? 11.590 9.784 69.944 1.00 33.05 94 ALA A N 1
ATOM 680 C CA . ALA A 1 93 ? 12.334 9.567 68.712 1.00 45.33 94 ALA A CA 1
ATOM 681 C C . ALA A 1 93 ? 11.781 10.421 67.574 1.00 50.29 94 ALA A C 1
ATOM 682 O O . ALA A 1 93 ? 12.530 10.873 66.710 1.00 59.68 94 ALA A O 1
ATOM 684 N N . SER A 1 94 ? 10.470 10.642 67.585 1.00 40.12 95 SER A N 1
ATOM 685 C CA . SER A 1 94 ? 9.820 11.412 66.532 1.00 40.82 95 SER A CA 1
ATOM 686 C C . SER A 1 94 ? 9.918 12.907 66.818 1.00 38.23 95 SER A C 1
ATOM 687 O O . SER A 1 94 ? 10.047 13.712 65.896 1.00 45.22 95 SER A O 1
ATOM 690 N N . ASP A 1 95 ? 9.851 13.278 68.094 1.00 37.14 96 ASP A N 1
ATOM 691 C CA . ASP A 1 95 ? 10.048 14.670 68.490 1.00 37.92 96 ASP A CA 1
ATOM 692 C C . ASP A 1 95 ? 11.455 15.131 68.126 1.00 35.11 96 ASP A C 1
ATOM 693 O O . ASP A 1 95 ? 11.655 16.266 67.702 1.00 35.72 96 ASP A O 1
ATOM 698 N N . LEU A 1 96 ? 12.428 14.242 68.306 1.00 34.60 97 LEU A N 1
ATOM 699 C CA . LEU A 1 96 ? 13.813 14.537 67.958 1.00 32.48 97 LEU A CA 1
ATOM 700 C C . LEU A 1 96 ? 13.971 14.702 66.455 1.00 37.41 97 LEU A C 1
ATOM 701 O O . LEU A 1 96 ? 14.725 15.559 65.992 1.00 38.51 97 LEU A O 1
ATOM 706 N N . ALA A 1 97 ? 13.263 13.872 65.697 1.00 36.24 98 ALA A N 1
ATOM 707 C CA . ALA A 1 97 ? 13.280 13.971 64.247 1.00 36.54 98 ALA A CA 1
ATOM 708 C C . ALA A 1 97 ? 12.716 15.320 63.813 1.00 38.11 98 ALA A C 1
ATOM 709 O O . ALA A 1 97 ? 13.156 15.895 62.818 1.00 44.32 98 ALA A O 1
ATOM 711 N N . ALA A 1 98 ? 11.747 15.825 64.570 1.00 37.08 99 ALA A N 1
ATOM 712 C CA . ALA A 1 98 ? 11.161 17.127 64.282 1.00 38.26 99 ALA A CA 1
ATOM 713 C C . ALA A 1 98 ? 12.166 18.246 64.545 1.00 39.39 99 ALA A C 1
ATOM 714 O O . ALA A 1 98 ? 12.138 19.277 63.877 1.00 55.85 99 ALA A O 1
ATOM 716 N N . LEU A 1 99 ? 13.049 18.042 65.519 1.00 38.37 100 LEU A N 1
ATOM 717 C CA . LEU A 1 99 ? 14.091 19.020 65.812 1.00 34.68 100 LEU A CA 1
ATOM 718 C C . LEU A 1 99 ? 15.160 19.017 64.723 1.00 36.67 100 LEU A C 1
ATOM 719 O O . LEU A 1 99 ? 15.632 20.076 64.309 1.00 33.95 100 LEU A O 1
ATOM 724 N N . LEU A 1 100 ? 15.540 17.828 64.262 1.00 34.78 101 LEU A N 1
ATOM 725 C CA . LEU A 1 100 ? 16.579 17.703 63.244 1.00 42.92 101 LEU A CA 1
ATOM 726 C C . LEU A 1 100 ? 16.148 18.333 61.920 1.00 45.28 101 LEU A C 1
ATOM 727 O O . LEU A 1 100 ? 16.983 18.854 61.178 1.00 41.73 101 LEU A O 1
ATOM 732 N N . ARG A 1 101 ? 14.852 18.287 61.623 1.00 44.49 102 ARG A N 1
ATOM 733 C CA . ARG A 1 101 ? 14.339 18.896 60.400 1.00 47.71 102 ARG A CA 1
ATOM 734 C C . ARG A 1 101 ? 14.422 20.414 60.491 1.00 51.48 102 ARG A C 1
ATOM 735 O O . ARG A 1 101 ? 14.905 21.062 59.566 1.00 68.72 102 ARG A O 1
ATOM 743 N N . VAL A 1 102 ? 13.964 20.976 61.606 1.00 42.35 103 VAL A N 1
ATOM 744 C CA . VAL A 1 102 ? 14.096 22.410 61.846 1.00 42.48 103 VAL A CA 1
ATOM 745 C C . VAL A 1 102 ? 15.558 22.846 61.714 1.00 45.05 103 VAL A C 1
ATOM 746 O O . VAL A 1 102 ? 15.853 23.870 61.095 1.00 54.20 103 VAL A O 1
ATOM 750 N N . LEU A 1 103 ? 16.466 22.061 62.290 1.00 39.37 104 LEU A N 1
ATOM 751 C CA . LEU A 1 103 ? 17.895 22.365 62.246 1.00 38.52 104 LEU A CA 1
ATOM 752 C C . LEU A 1 103 ? 18.511 22.013 60.897 1.00 40.23 104 LEU A C 1
ATOM 753 O O . LEU A 1 103 ? 19.617 22.451 60.582 1.00 41.11 104 LEU A O 1
ATOM 758 N N . GLN A 1 104 ? 17.796 21.209 60.116 1.00 43.54 105 GLN A N 1
ATOM 759 C CA . GLN A 1 104 ? 18.315 20.668 58.861 1.00 47.34 105 GLN A CA 1
ATOM 760 C C . GLN A 1 104 ? 19.649 19.960 59.082 1.00 47.37 105 GLN A C 1
ATOM 761 O O . GLN A 1 104 ? 20.675 20.371 58.541 1.00 42.41 105 GLN A O 1
ATOM 767 N N . VAL A 1 105 ? 19.624 18.902 59.888 1.00 50.75 106 VAL A N 1
ATOM 768 C CA . VAL A 1 105 ? 20.815 18.106 60.155 1.00 51.10 106 VAL A CA 1
ATOM 769 C C . VAL A 1 105 ? 20.596 16.653 59.745 1.00 42.92 106 VAL A C 1
ATOM 770 O O . VAL A 1 105 ? 19.572 16.052 60.064 1.00 63.48 106 VAL A O 1
ATOM 774 N N . ALA A 1 106 ? 21.578 16.104 59.037 1.00 43.89 107 ALA A N 1
ATOM 775 C CA . ALA A 1 106 ? 21.551 14.720 58.583 1.00 47.19 107 ALA A CA 1
ATOM 776 C C . ALA A 1 106 ? 22.803 14.021 59.110 1.00 50.72 107 ALA A C 1
ATOM 777 O O . ALA A 1 106 ? 23.832 14.003 58.437 1.00 66.20 107 ALA A O 1
ATOM 779 N N . PRO A 1 107 ? 22.722 13.446 60.324 1.00 39.68 108 PRO A N 1
ATOM 780 C CA . PRO A 1 107 ? 23.927 12.975 61.018 1.00 32.52 108 PRO A CA 1
ATOM 781 C C . PRO A 1 107 ? 24.636 11.816 60.325 1.00 31.42 108 PRO A C 1
ATOM 782 O O . PRO A 1 107 ? 23.980 10.906 59.820 1.00 36.92 108 PRO A O 1
ATOM 786 N N . GLN A 1 108 ? 25.966 11.861 60.313 1.00 33.10 109 GLN A N 1
ATOM 787 C CA . GLN A 1 108 ? 26.782 10.756 59.815 1.00 37.53 109 GLN A CA 1
ATOM 788 C C . GLN A 1 108 ? 27.087 9.761 60.928 1.00 35.69 109 GLN A C 1
ATOM 789 O O . GLN A 1 108 ? 27.095 8.550 60.710 1.00 44.35 109 GLN A O 1
ATOM 795 N N . LEU A 1 109 ? 27.357 10.291 62.117 1.00 30.92 110 LEU A N 1
ATOM 796 C CA . LEU A 1 109 ? 27.615 9.481 63.299 1.00 26.68 110 LEU A CA 1
ATOM 797 C C . LEU A 1 109 ? 26.625 9.873 64.388 1.00 25.20 110 LEU A C 1
ATOM 798 O O . LEU A 1 109 ? 26.144 11.006 64.408 1.00 29.55 110 LEU A O 1
ATOM 803 N N . VAL A 1 110 ? 26.311 8.944 65.285 1.00 22.73 111 VAL A N 1
ATOM 804 C CA . VAL A 1 110 ? 25.477 9.261 66.441 1.00 21.90 111 VAL A CA 1
ATOM 805 C C . VAL A 1 110 ? 26.015 8.580 67.695 1.00 20.77 111 VAL A C 1
ATOM 806 O O . VAL A 1 110 ? 26.583 7.491 67.628 1.00 19.75 111 VAL A O 1
ATOM 810 N N . VAL A 1 111 ? 25.843 9.246 68.833 1.00 23.89 112 VAL A N 1
ATOM 811 C CA . VAL A 1 111 ? 26.295 8.730 70.115 1.00 15.87 112 VAL A CA 1
ATOM 812 C C . VAL A 1 111 ? 25.158 8.839 71.132 1.00 24.22 112 VAL A C 1
ATOM 813 O O . VAL A 1 111 ? 24.616 9.925 71.362 1.00 19.08 112 VAL A O 1
ATOM 817 N N . GLY A 1 112 ? 24.799 7.705 71.728 1.00 23.29 113 GLY A N 1
ATOM 818 C CA . GLY A 1 112 ? 23.767 7.661 72.747 1.00 15.81 113 GLY A CA 1
ATOM 819 C C . GLY A 1 112 ? 24.308 7.079 74.034 1.00 20.75 113 GLY A C 1
ATOM 820 O O . GLY A 1 112 ? 24.943 6.026 74.031 1.00 20.40 113 GLY A O 1
ATOM 821 N N . HIS A 1 113 ? 24.067 7.776 75.138 1.00 16.49 114 HIS A N 1
ATOM 822 C CA . HIS A 1 113 ? 24.402 7.254 76.450 1.00 17.05 114 HIS A CA 1
ATOM 823 C C . HIS A 1 113 ? 23.165 6.671 77.114 1.00 18.20 114 HIS A C 1
ATOM 824 O O . HIS A 1 113 ? 22.137 7.340 77.211 1.00 19.18 114 HIS A O 1
ATOM 831 N N . SER A 1 114 ? 23.271 5.430 77.578 1.00 17.61 115 SER A N 1
ATOM 832 C CA . SER A 1 114 ? 22.192 4.801 78.327 1.00 21.60 115 SER A CA 1
ATOM 833 C C . SER A 1 114 ? 20.908 4.766 77.477 1.00 23.00 115 SER A C 1
ATOM 834 O O . SER A 1 114 ? 20.922 4.241 76.360 1.00 20.62 115 SER A O 1
ATOM 837 N N . ALA A 1 115 ? 19.807 5.318 77.984 1.00 22.73 116 ALA A N 1
ATOM 838 C CA . ALA A 1 115 ? 18.547 5.341 77.236 1.00 21.67 116 ALA A CA 1
ATOM 839 C C . ALA A 1 115 ? 18.679 6.076 75.906 1.00 21.44 116 ALA A C 1
ATOM 840 O O . ALA A 1 115 ? 17.919 5.826 74.968 1.00 20.96 116 ALA A O 1
ATOM 842 N N . GLY A 1 116 ? 19.633 6.996 75.837 1.00 19.92 117 GLY A N 1
ATOM 843 C CA . GLY A 1 116 ? 19.881 7.743 74.617 1.00 22.18 117 GLY A CA 1
ATOM 844 C C . GLY A 1 116 ? 20.196 6.831 73.446 1.00 22.34 117 GLY A C 1
ATOM 845 O O . GLY A 1 116 ? 19.849 7.129 72.303 1.00 25.88 117 GLY A O 1
ATOM 846 N N . ALA A 1 117 ? 20.849 5.711 73.732 1.00 20.83 118 ALA A N 1
ATOM 847 C CA . ALA A 1 117 ? 21.205 4.746 72.700 1.00 27.36 118 ALA A CA 1
ATOM 848 C C . ALA A 1 117 ? 19.966 4.071 72.105 1.00 27.54 118 ALA A C 1
ATOM 849 O O . ALA A 1 117 ? 19.914 3.797 70.904 1.00 23.97 118 ALA A O 1
ATOM 851 N N . ALA A 1 118 ? 18.978 3.799 72.953 1.00 21.95 119 ALA A N 1
ATOM 852 C CA . ALA A 1 118 ? 17.739 3.167 72.513 1.00 23.61 119 ALA A CA 1
ATOM 853 C C . ALA A 1 118 ? 16.904 4.143 71.691 1.00 30.32 119 ALA A C 1
ATOM 854 O O . ALA A 1 118 ? 16.241 3.752 70.727 1.00 27.01 119 ALA A O 1
ATOM 856 N N . ILE A 1 119 ? 16.935 5.413 72.081 1.00 26.43 120 ILE A N 1
ATOM 857 C CA . ILE A 1 119 ? 16.231 6.451 71.342 1.00 22.21 120 ILE A CA 1
ATOM 858 C C . ILE A 1 119 ? 16.805 6.542 69.937 1.00 22.79 120 ILE A C 1
ATOM 859 O O . ILE A 1 119 ? 16.063 6.591 68.962 1.00 27.60 120 ILE A O 1
ATOM 864 N N . LEU A 1 120 ? 18.130 6.555 69.838 1.00 21.36 121 LEU A N 1
ATOM 865 C CA . LEU A 1 120 ? 18.788 6.658 68.541 1.00 24.22 121 LEU A CA 1
ATOM 866 C C . LEU A 1 120 ? 18.502 5.430 67.679 1.00 30.73 121 LEU A C 1
ATOM 867 O O . LEU A 1 120 ? 18.287 5.552 66.475 1.00 32.25 121 LEU A O 1
ATOM 872 N N . ALA A 1 121 ? 18.487 4.251 68.292 1.00 29.64 122 ALA A N 1
ATOM 873 C CA . ALA A 1 121 ? 18.173 3.030 67.557 1.00 30.77 122 ALA A CA 1
ATOM 874 C C . ALA A 1 121 ? 16.766 3.111 66.974 1.00 31.77 122 ALA A C 1
ATOM 875 O O . ALA A 1 121 ? 16.534 2.724 65.830 1.00 32.95 122 ALA A O 1
ATOM 877 N N . ARG A 1 122 ? 15.833 3.627 67.766 1.00 31.85 123 ARG A N 1
ATOM 878 C CA . ARG A 1 122 ? 14.456 3.801 67.323 1.00 30.87 123 ARG A CA 1
ATOM 879 C C . ARG A 1 122 ? 14.393 4.773 66.140 1.00 32.74 123 ARG A C 1
ATOM 880 O O . ARG A 1 122 ? 13.700 4.518 65.160 1.00 34.29 123 ARG A O 1
ATOM 896 N N . CYS A 1 124 ? 16.710 5.391 63.931 1.00 38.37 125 CYS A N 1
ATOM 897 C CA . CYS A 1 124 ? 17.253 4.690 62.771 1.00 43.03 125 CYS A CA 1
ATOM 898 C C . CYS A 1 124 ? 16.212 3.754 62.170 1.00 47.52 125 CYS A C 1
ATOM 899 O O . CYS A 1 124 ? 16.042 3.695 60.952 1.00 42.15 125 CYS A O 1
ATOM 902 N N . LEU A 1 125 ? 15.517 3.024 63.034 1.00 42.07 126 LEU A N 1
ATOM 903 C CA . LEU A 1 125 ? 14.545 2.035 62.589 1.00 43.95 126 LEU A CA 1
ATOM 904 C C . LEU A 1 125 ? 13.304 2.682 61.974 1.00 45.73 126 LEU A C 1
ATOM 905 O O . LEU A 1 125 ? 12.645 2.081 61.127 1.00 56.13 126 LEU A O 1
ATOM 910 N N . ASP A 1 126 ? 12.990 3.905 62.388 1.00 44.52 127 ASP A N 1
ATOM 911 C CA . ASP A 1 126 ? 11.875 4.638 61.796 1.00 46.27 127 ASP A CA 1
ATOM 912 C C . ASP A 1 126 ? 12.222 5.133 60.407 1.00 45.51 127 ASP A C 1
ATOM 913 O O . ASP A 1 126 ? 11.341 5.394 59.588 1.00 50.54 127 ASP A O 1
ATOM 918 N N . GLY A 1 127 ? 13.517 5.268 60.152 1.00 51.37 128 GLY A N 1
ATOM 919 C CA . GLY A 1 127 ? 14.004 5.765 58.880 1.00 42.80 128 GLY A CA 1
ATOM 920 C C . GLY A 1 127 ? 14.295 7.256 58.917 1.00 40.71 128 GLY A C 1
ATOM 921 O O . GLY A 1 127 ? 14.753 7.830 57.926 1.00 40.61 128 GLY A O 1
ATOM 922 N N . SER A 1 128 ? 14.043 7.888 60.060 1.00 39.00 129 SER A N 1
ATOM 923 C CA . SER A 1 128 ? 14.157 9.340 60.165 1.00 41.34 129 SER A CA 1
ATOM 924 C C . SER A 1 128 ? 15.615 9.822 60.164 1.00 41.66 129 SER A C 1
ATOM 925 O O . SER A 1 128 ? 15.875 11.009 59.974 1.00 38.50 129 SER A O 1
ATOM 928 N N . ILE A 1 129 ? 16.557 8.905 60.377 1.00 37.16 130 ILE A N 1
ATOM 929 C CA . ILE A 1 129 ? 17.980 9.195 60.191 1.00 33.50 130 ILE A CA 1
ATOM 930 C C . ILE A 1 129 ? 18.675 7.960 59.633 1.00 33.49 130 ILE A C 1
ATOM 931 O O . ILE A 1 129 ? 18.133 6.858 59.698 1.00 39.33 130 ILE A O 1
ATOM 936 N N . ASP A 1 130 ? 19.871 8.145 59.081 1.00 34.52 131 ASP A N 1
ATOM 937 C CA . ASP A 1 130 ? 20.651 7.022 58.575 1.00 42.79 131 ASP A CA 1
ATOM 938 C C . ASP A 1 130 ? 22.146 7.260 58.761 1.00 42.33 131 ASP A C 1
ATOM 939 O O . ASP A 1 130 ? 22.878 7.435 57.789 1.00 56.61 131 ASP A O 1
ATOM 944 N N . PRO A 1 131 ? 22.605 7.264 60.021 1.00 37.03 132 PRO A N 1
ATOM 945 C CA . PRO A 1 131 ? 24.037 7.416 60.283 1.00 32.94 132 PRO A CA 1
ATOM 946 C C . PRO A 1 131 ? 24.817 6.178 59.861 1.00 33.42 132 PRO A C 1
ATOM 947 O O . PRO A 1 131 ? 24.235 5.101 59.741 1.00 32.71 132 PRO A O 1
ATOM 951 N N . LYS A 1 132 ? 26.115 6.334 59.631 1.00 32.97 133 LYS A N 1
ATOM 952 C CA . LYS A 1 132 ? 26.961 5.200 59.292 1.00 45.58 133 LYS A CA 1
ATOM 953 C C . LYS A 1 132 ? 27.233 4.331 60.524 1.00 51.87 133 LYS A C 1
ATOM 954 O O . LYS A 1 132 ? 27.287 3.103 60.425 1.00 39.16 133 LYS A O 1
ATOM 960 N N . ILE A 1 133 ? 27.401 4.978 61.676 1.00 39.64 134 ILE A N 1
ATOM 961 C CA . ILE A 1 133 ? 27.674 4.281 62.931 1.00 32.83 134 ILE A CA 1
ATOM 962 C C . ILE A 1 133 ? 26.779 4.785 64.059 1.00 28.24 134 ILE A C 1
ATOM 963 O O . ILE A 1 133 ? 26.555 5.990 64.198 1.00 27.92 134 ILE A O 1
ATOM 968 N N . LEU A 1 134 ? 26.275 3.847 64.858 1.00 26.69 135 LEU A N 1
ATOM 969 C CA . LEU A 1 134 ? 25.556 4.168 66.087 1.00 23.68 135 LEU A CA 1
ATOM 970 C C . LEU A 1 134 ? 26.427 3.782 67.278 1.00 24.68 135 LEU A C 1
ATOM 971 O O . LEU A 1 134 ? 26.610 2.600 67.566 1.00 26.48 135 LEU A O 1
ATOM 976 N N . PHE A 1 135 ? 26.984 4.782 67.951 1.00 22.94 136 PHE A N 1
ATOM 977 C CA . PHE A 1 135 ? 27.794 4.540 69.138 1.00 20.46 136 PHE A CA 1
ATOM 978 C C . PHE A 1 135 ? 26.920 4.462 70.382 1.00 22.67 136 PHE A C 1
ATOM 979 O O . PHE A 1 135 ? 26.162 5.388 70.685 1.00 22.53 136 PHE A O 1
ATOM 987 N N . SER A 1 136 ? 27.042 3.352 71.101 1.00 20.41 137 SER A N 1
ATOM 988 C CA . SER A 1 136 ? 26.258 3.104 72.302 1.00 17.22 137 SER A CA 1
ATOM 989 C C . SER A 1 136 ? 27.166 3.117 73.527 1.00 16.42 137 SER A C 1
ATOM 990 O O . SER A 1 136 ? 27.977 2.211 73.714 1.00 19.61 137 SER A O 1
ATOM 993 N N . LEU A 1 137 ? 27.042 4.155 74.347 1.00 14.77 138 LEU A N 1
ATOM 994 C CA . LEU A 1 137 ? 27.822 4.256 75.575 1.00 15.07 138 LEU A CA 1
ATOM 995 C C . LEU A 1 137 ? 27.008 3.705 76.743 1.00 14.60 138 LEU A C 1
ATOM 996 O O . LEU A 1 137 ? 26.117 4.382 77.243 1.00 21.00 138 LEU A O 1
ATOM 1001 N N . ASN A 1 138 ? 27.319 2.484 77.173 1.00 14.83 139 ASN A N 1
ATOM 1002 C CA . ASN A 1 138 ? 26.513 1.790 78.180 1.00 16.87 139 ASN A CA 1
ATOM 1003 C C . ASN A 1 138 ? 25.022 1.872 77.864 1.00 17.16 139 ASN A C 1
ATOM 1004 O O . ASN A 1 138 ? 24.211 2.174 78.738 1.00 14.86 139 ASN A O 1
ATOM 1009 N N . GLY A 1 139 ? 24.675 1.618 76.606 1.00 18.13 140 GLY A N 1
ATOM 1010 C CA . GLY A 1 139 ? 23.298 1.693 76.155 1.00 16.56 140 GLY A CA 1
ATOM 1011 C C . GLY A 1 139 ? 22.360 0.810 76.946 1.00 24.28 140 GLY A C 1
ATOM 1012 O O . GLY A 1 139 ? 22.650 -0.361 77.201 1.00 20.07 140 GLY A O 1
ATOM 1013 N N . ALA A 1 140 ? 21.222 1.379 77.330 1.00 22.67 141 ALA A N 1
ATOM 1014 C CA . ALA A 1 140 ? 20.221 0.651 78.091 1.00 23.04 141 ALA A CA 1
ATOM 1015 C C . ALA A 1 140 ? 19.212 0.013 77.145 1.00 21.91 141 ALA A C 1
ATOM 1016 O O . ALA A 1 140 ? 18.136 0.562 76.906 1.00 26.97 141 ALA A O 1
ATOM 1018 N N . PHE A 1 141 ? 19.566 -1.150 76.607 1.00 25.27 142 PHE A N 1
ATOM 1019 C CA . PHE A 1 141 ? 18.747 -1.801 75.592 1.00 24.72 142 PHE A CA 1
ATOM 1020 C C . PHE A 1 141 ? 17.766 -2.821 76.165 1.00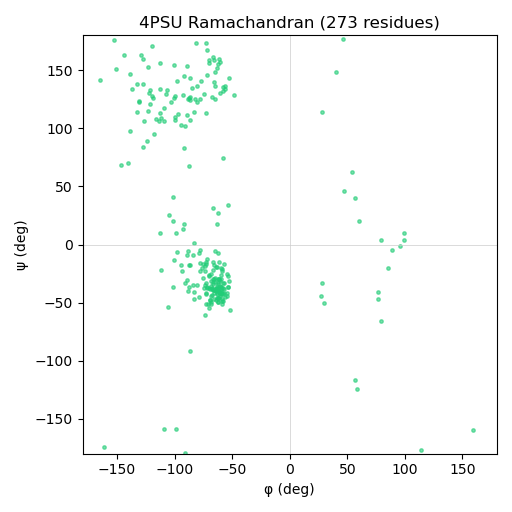 28.39 142 PHE A C 1
ATOM 1021 O O . PHE A 1 141 ? 16.762 -3.135 75.525 1.00 36.55 142 PHE A O 1
ATOM 1029 N N . LEU A 1 142 ? 18.060 -3.344 77.353 1.00 30.52 143 LEU A N 1
ATOM 1030 C CA . LEU A 1 142 ? 17.120 -4.209 78.063 1.00 35.14 143 LEU A CA 1
ATOM 1031 C C . LEU A 1 142 ? 16.405 -3.407 79.144 1.00 40.86 143 LEU A C 1
ATOM 1032 O O . LEU A 1 142 ? 16.939 -2.405 79.624 1.00 55.26 143 LEU A O 1
ATOM 1037 N N . PRO A 1 143 ? 15.189 -3.835 79.528 1.00 46.24 144 PRO A N 1
ATOM 1038 C CA . PRO A 1 143 ? 14.491 -3.166 80.631 1.00 52.16 144 PRO A CA 1
ATOM 1039 C C . PRO A 1 143 ? 15.337 -3.063 81.899 1.00 61.79 144 PRO A C 1
ATOM 1040 O O . PRO A 1 143 ? 16.106 -3.973 82.207 1.00 69.60 144 PRO A O 1
ATOM 1044 N N . TYR A 1 144 ? 15.195 -1.948 82.608 1.00 77.18 145 TYR A N 1
ATOM 1045 C CA . TYR A 1 144 ? 15.892 -1.722 83.870 1.00 86.16 145 TYR A CA 1
ATOM 1046 C C . TYR A 1 144 ? 15.573 -2.843 84.858 1.00 95.09 145 TYR A C 1
ATOM 1047 O O . TYR A 1 144 ? 14.421 -3.267 84.972 1.00 101.06 145 TYR A O 1
ATOM 1056 N N . GLY A 1 145 ? 16.592 -3.335 85.558 1.00 87.16 146 GLY A N 1
ATOM 1057 C CA . GLY A 1 145 ? 16.406 -4.399 86.530 1.00 90.04 146 GLY A CA 1
ATOM 1058 C C . GLY A 1 145 ? 16.290 -5.772 85.892 1.00 96.18 146 GLY A C 1
ATOM 1059 O O . GLY A 1 145 ? 17.158 -6.623 86.081 1.00 104.27 146 GLY A O 1
ATOM 1060 N N . GLY A 1 146 ? 15.218 -5.991 85.135 1.00 100.43 147 GLY A N 1
ATOM 1061 C CA . GLY A 1 146 ? 14.984 -7.276 84.495 1.00 105.87 147 GLY A CA 1
ATOM 1062 C C . GLY A 1 146 ? 13.525 -7.484 84.124 1.00 108.59 147 GLY A C 1
ATOM 1063 O O . GLY A 1 146 ? 12.774 -6.517 84.007 1.00 106.90 147 GLY A O 1
ATOM 1064 N N . PRO A 1 147 ? 13.115 -8.751 83.929 1.00 115.44 148 PRO A N 1
ATOM 1065 C CA . PRO A 1 147 ? 11.702 -9.087 83.703 1.00 122.09 148 PRO A CA 1
ATOM 1066 C C . PRO A 1 147 ? 10.829 -8.781 84.920 1.00 126.16 148 PRO A C 1
ATOM 1067 O O . PRO A 1 147 ? 9.607 -8.926 84.853 1.00 120.89 148 PRO A O 1
ATOM 1071 N N . ALA A 1 148 ? 11.454 -8.372 86.022 1.00 128.14 149 ALA A N 1
ATOM 1072 C CA . ALA A 1 148 ? 10.729 -7.811 87.157 1.00 123.69 149 ALA A CA 1
ATOM 1073 C C . ALA A 1 148 ? 9.999 -6.535 86.729 1.00 133.33 149 ALA A C 1
ATOM 1074 O O . ALA A 1 148 ? 9.116 -6.045 87.434 1.00 136.92 149 ALA A O 1
ATOM 1076 N N . ALA A 1 149 ? 10.386 -6.003 85.570 1.00 134.75 150 ALA A N 1
ATOM 1077 C CA . ALA A 1 149 ? 9.765 -4.815 84.989 1.00 118.48 150 ALA A CA 1
ATOM 1078 C C . ALA A 1 149 ? 8.278 -5.019 84.720 1.00 110.12 150 ALA A C 1
ATOM 1079 O O . ALA A 1 149 ? 7.485 -4.091 84.877 1.00 103.91 150 ALA A O 1
ATOM 1081 N N . SER A 1 150 ? 7.904 -6.230 84.312 1.00 113.65 151 SER A N 1
ATOM 1082 C CA . SER A 1 150 ? 6.499 -6.570 84.086 1.00 113.32 151 SER A CA 1
ATOM 1083 C C . SER A 1 150 ? 5.654 -6.266 85.320 1.00 108.97 151 SER A C 1
ATOM 1084 O O . SER A 1 150 ? 4.450 -6.028 85.219 1.00 102.13 151 SER A O 1
ATOM 1087 N N . PHE A 1 151 ? 6.303 -6.270 86.479 1.00 107.79 152 PHE A N 1
ATOM 1088 C CA . PHE A 1 151 ? 5.637 -6.020 87.749 1.00 98.98 152 PHE A CA 1
ATOM 1089 C C . PHE A 1 151 ? 5.878 -4.601 88.238 1.00 97.45 152 PHE A C 1
ATOM 1090 O O . PHE A 1 151 ? 4.994 -3.976 88.822 1.00 104.10 152 PHE A O 1
ATOM 1098 N N . PHE A 1 152 ? 7.082 -4.097 87.995 1.00 102.28 153 PHE A N 1
ATOM 1099 C CA . PHE A 1 152 ? 7.442 -2.744 88.400 1.00 111.97 153 PHE A CA 1
ATOM 1100 C C . PHE A 1 152 ? 6.884 -1.692 87.442 1.00 108.18 153 PHE A C 1
ATOM 1101 O O . PHE A 1 152 ? 6.972 -0.495 87.714 1.00 110.08 153 PHE A O 1
ATOM 1103 N N . SER A 1 153 ? 6.307 -2.133 86.327 1.00 98.10 154 SER A N 1
ATOM 1104 C CA . SER A 1 153 ? 5.834 -1.197 85.314 1.00 87.85 154 SER A CA 1
ATOM 1105 C C . SER A 1 153 ? 4.555 -0.470 85.751 1.00 89.35 154 SER A C 1
ATOM 1106 O O . SER A 1 153 ? 4.561 0.753 85.864 1.00 92.51 154 SER A O 1
ATOM 1109 N N . PRO A 1 154 ? 3.456 -1.203 86.011 1.00 81.18 155 PRO A N 1
ATOM 1110 C CA . PRO A 1 154 ? 2.254 -0.434 86.364 1.00 80.35 155 PRO A CA 1
ATOM 1111 C C . PRO A 1 154 ? 2.351 0.326 87.690 1.00 80.92 155 PRO A C 1
ATOM 1112 O O . PRO A 1 154 ? 1.710 1.370 87.813 1.00 79.90 155 PRO A O 1
ATOM 1116 N N . LEU A 1 155 ? 3.123 -0.168 88.655 1.00 83.32 156 LEU A N 1
ATOM 1117 C CA . LEU A 1 155 ? 3.256 0.536 89.930 1.00 85.61 156 LEU A CA 1
ATOM 1118 C C . LEU A 1 155 ? 3.951 1.871 89.711 1.00 88.25 156 LEU A C 1
ATOM 1119 O O . LEU A 1 155 ? 3.583 2.879 90.314 1.00 82.44 156 LEU A O 1
ATOM 1124 N N . ALA A 1 156 ? 4.952 1.871 88.837 1.00 84.07 157 ALA A N 1
ATOM 1125 C CA . ALA A 1 156 ? 5.739 3.068 88.580 1.00 72.02 157 ALA A CA 1
ATOM 1126 C C . ALA A 1 156 ? 4.882 4.136 87.916 1.00 65.50 157 ALA A C 1
ATOM 1127 O O . ALA A 1 156 ? 5.068 5.328 88.154 1.00 64.46 157 ALA A O 1
ATOM 1129 N N . LYS A 1 157 ? 3.938 3.703 87.087 1.00 61.52 158 LYS A N 1
ATOM 1130 C CA . LYS A 1 157 ? 3.041 4.630 86.415 1.00 59.60 158 LYS A CA 1
ATOM 1131 C C . LYS A 1 157 ? 2.123 5.312 87.421 1.00 64.38 158 LYS A C 1
ATOM 1132 O O . LYS A 1 157 ? 1.606 6.399 87.164 1.00 72.82 158 LYS A O 1
ATOM 1143 N N . LEU A 1 159 ? 3.186 5.993 90.731 1.00 64.44 160 LEU A N 1
ATOM 1144 C CA . LEU A 1 159 ? 4.157 6.940 91.279 1.00 63.33 160 LEU A CA 1
ATOM 1145 C C . LEU A 1 159 ? 4.263 8.189 90.408 1.00 62.14 160 LEU A C 1
ATOM 1146 O O . LEU A 1 159 ? 4.179 9.314 90.901 1.00 74.16 160 LEU A O 1
ATOM 1151 N N . VAL A 1 160 ? 4.456 7.970 89.111 1.00 65.65 161 VAL A N 1
ATOM 1152 C CA . VAL A 1 160 ? 4.522 9.043 88.125 1.00 65.78 161 VAL A CA 1
ATOM 1153 C C . VAL A 1 160 ? 3.299 9.951 88.190 1.00 70.46 161 VAL A C 1
ATOM 1154 O O . VAL A 1 160 ? 3.424 11.177 88.186 1.00 73.29 161 VAL A O 1
ATOM 1163 N N . ASN A 1 162 ? 1.597 10.838 90.441 1.00 50.11 163 ASN A N 1
ATOM 1164 C CA . ASN A 1 162 ? 1.581 11.650 91.657 1.00 44.80 163 ASN A CA 1
ATOM 1165 C C . ASN A 1 162 ? 2.577 12.810 91.582 1.00 47.42 163 ASN A C 1
ATOM 1166 O O . ASN A 1 162 ? 3.786 12.582 91.557 1.00 53.00 163 ASN A O 1
ATOM 1171 N N . PRO A 1 163 ? 2.077 14.060 91.556 1.00 49.39 164 PRO A N 1
ATOM 1172 C CA . PRO A 1 163 ? 2.996 15.203 91.458 1.00 53.12 164 PRO A CA 1
ATOM 1173 C C . PRO A 1 163 ? 3.929 15.357 92.659 1.00 50.97 164 PRO A C 1
ATOM 1174 O O . PRO A 1 163 ? 4.958 16.023 92.548 1.00 51.24 164 PRO A O 1
ATOM 1178 N N . PHE A 1 164 ? 3.581 14.747 93.786 1.00 46.30 165 PHE A N 1
ATOM 1179 C CA . PHE A 1 164 ? 4.352 14.935 95.008 1.00 46.61 165 PHE A CA 1
ATOM 1180 C C . PHE A 1 164 ? 5.673 14.168 94.998 1.00 43.79 165 PHE A C 1
ATOM 1181 O O . PHE A 1 164 ? 6.638 14.586 95.635 1.00 53.25 165 PHE A O 1
ATOM 1189 N N . VAL A 1 165 ? 5.709 13.052 94.279 1.00 40.64 166 VAL A N 1
ATOM 1190 C CA . VAL A 1 165 ? 6.890 12.193 94.255 1.00 45.04 166 VAL A CA 1
ATOM 1191 C C . VAL A 1 165 ? 8.143 12.921 93.751 1.00 45.81 166 VAL A C 1
ATOM 1192 O O . VAL A 1 165 ? 9.183 12.871 94.405 1.00 43.24 166 VAL A O 1
ATOM 1196 N N . PRO A 1 166 ? 8.057 13.583 92.583 1.00 36.46 167 PRO A N 1
ATOM 1197 C CA . PRO A 1 166 ? 9.227 14.337 92.112 1.00 40.18 167 PRO A CA 1
ATOM 1198 C C . PRO A 1 166 ? 9.673 15.442 93.072 1.00 34.37 167 PRO A C 1
ATOM 1199 O O . PRO A 1 166 ? 10.873 15.673 93.203 1.00 31.71 167 PRO A O 1
ATOM 1203 N N . SER A 1 167 ? 8.732 16.108 93.732 1.00 38.33 168 SER A N 1
ATOM 1204 C CA . SER A 1 167 ? 9.087 17.135 94.706 1.00 46.22 168 SER A CA 1
ATOM 1205 C C . SER A 1 167 ? 9.849 16.530 95.881 1.00 40.46 168 SER A C 1
ATOM 1206 O O . SER A 1 167 ? 10.795 17.127 96.393 1.00 37.53 168 SER A O 1
ATOM 1209 N N . LEU A 1 168 ? 9.436 15.337 96.295 1.00 38.43 169 LEU A N 1
ATOM 1210 C CA . LEU A 1 168 ? 10.086 14.647 97.398 1.00 40.91 169 LEU A CA 1
ATOM 1211 C C . LEU A 1 168 ? 11.490 14.209 97.004 1.00 42.52 169 LEU A C 1
ATOM 1212 O O . LEU A 1 168 ? 12.450 14.453 97.734 1.00 45.09 169 LEU A O 1
ATOM 1217 N N . PHE A 1 169 ? 11.602 13.558 95.850 1.00 39.79 170 PHE A N 1
ATOM 1218 C CA . PHE A 1 169 ? 12.899 13.124 95.347 1.00 39.99 170 PHE A CA 1
ATOM 1219 C C . PHE A 1 169 ? 13.822 14.321 95.168 1.00 35.37 170 PHE A C 1
ATOM 1220 O O . PHE A 1 169 ? 15.002 14.260 95.507 1.00 33.10 170 PHE A O 1
ATOM 1228 N N . ALA A 1 170 ? 13.279 15.414 94.643 1.00 34.70 171 ALA A N 1
ATOM 1229 C CA . ALA A 1 170 ? 14.075 16.605 94.381 1.00 39.40 171 ALA A CA 1
ATOM 1230 C C . ALA A 1 170 ? 14.552 17.253 95.679 1.00 46.34 171 ALA A C 1
ATOM 1231 O O . ALA A 1 170 ? 15.677 17.750 95.760 1.00 40.52 171 ALA A O 1
ATOM 1233 N N . TRP A 1 171 ? 13.693 17.244 96.692 1.00 39.09 172 TRP A N 1
ATOM 1234 C CA . TRP A 1 171 ? 14.039 17.799 97.994 1.00 42.35 172 TRP A CA 1
ATOM 1235 C C . TRP A 1 171 ? 15.106 16.948 98.675 1.00 39.60 172 TRP A C 1
ATOM 1236 O O . TRP A 1 171 ? 16.075 17.469 99.227 1.00 40.64 172 TRP A O 1
ATOM 1247 N N . GLN A 1 172 ? 14.916 15.635 98.618 1.00 39.33 173 GLN A N 1
ATOM 1248 C CA . GLN A 1 172 ? 15.841 14.683 99.216 1.00 41.99 173 GLN A CA 1
ATOM 1249 C C . GLN A 1 172 ? 17.207 14.744 98.541 1.00 42.67 173 GLN A C 1
ATOM 1250 O O . GLN A 1 172 ? 18.241 14.648 99.201 1.00 53.46 173 GLN A O 1
ATOM 1256 N N . ALA A 1 173 ? 17.203 14.926 97.225 1.00 41.34 174 ALA A N 1
ATOM 1257 C CA . ALA A 1 173 ? 18.434 14.914 96.441 1.00 40.74 174 ALA A CA 1
ATOM 1258 C C . ALA A 1 173 ? 19.210 16.220 96.568 1.00 41.09 174 ALA A C 1
ATOM 1259 O O . ALA A 1 173 ? 20.309 16.350 96.030 1.00 43.77 174 ALA A O 1
ATOM 1261 N N . GLY A 1 174 ? 18.632 17.186 97.273 1.00 42.36 175 GLY A N 1
ATOM 1262 C CA . GLY A 1 174 ? 19.264 18.480 97.456 1.00 43.46 175 GLY A CA 1
ATOM 1263 C C . GLY A 1 174 ? 20.212 18.506 98.644 1.00 45.39 175 GLY A C 1
ATOM 1264 O O . GLY A 1 174 ? 21.063 19.394 98.746 1.00 44.57 175 GLY A O 1
ATOM 1265 N N . HIS A 1 175 ? 20.071 17.528 99.536 1.00 49.14 176 HIS A N 1
ATOM 1266 C CA . HIS A 1 175 ? 20.923 17.430 100.720 1.00 54.42 176 HIS A CA 1
ATOM 1267 C C . HIS A 1 175 ? 22.381 17.174 100.328 1.00 56.19 176 HIS A C 1
ATOM 1268 O O . HIS A 1 175 ? 22.644 16.533 99.311 1.00 55.15 176 HIS A O 1
ATOM 1275 N N . ARG A 1 176 ? 23.314 17.673 101.137 1.00 63.07 177 ARG A N 1
ATOM 1276 C CA . ARG A 1 176 ? 24.738 17.479 100.906 1.00 60.87 177 ARG A CA 1
ATOM 1277 C C . ARG A 1 176 ? 25.048 15.996 100.871 1.00 56.65 177 ARG A C 1
ATOM 1278 O O . ARG A 1 176 ? 24.550 15.218 101.689 1.00 56.22 177 ARG A O 1
ATOM 1286 N N . GLY A 1 177 ? 25.849 15.610 99.884 1.00 53.53 178 GLY A N 1
ATOM 1287 C CA . GLY A 1 177 ? 26.321 14.247 99.764 1.00 51.08 178 GLY A CA 1
ATOM 1288 C C . GLY A 1 177 ? 25.409 13.345 98.957 1.00 47.32 178 GLY A C 1
ATOM 1289 O O . GLY A 1 177 ? 25.737 12.184 98.715 1.00 55.49 178 GLY A O 1
ATOM 1290 N N . ALA A 1 178 ? 24.264 13.874 98.540 1.00 46.79 179 ALA A N 1
ATOM 1291 C CA . ALA A 1 178 ? 23.239 13.070 97.883 1.00 41.64 179 ALA A CA 1
ATOM 1292 C C . ALA A 1 178 ? 23.556 12.796 96.414 1.00 39.36 179 ALA A C 1
ATOM 1293 O O . ALA A 1 178 ? 23.409 11.668 95.945 1.00 43.34 179 ALA A O 1
ATOM 1295 N N . VAL A 1 179 ? 23.983 13.821 95.685 1.00 38.60 180 VAL A N 1
ATOM 1296 C CA . VAL A 1 179 ? 24.296 13.655 94.270 1.00 38.35 180 VAL A CA 1
ATOM 1297 C C . VAL A 1 179 ? 25.546 12.793 94.093 1.00 39.89 180 VAL A C 1
ATOM 1298 O O . VAL A 1 179 ? 25.549 11.858 93.289 1.00 51.07 180 VAL A O 1
ATOM 1302 N N . GLU A 1 180 ? 26.599 13.103 94.846 1.00 42.36 181 GLU A N 1
ATOM 1303 C CA . GLU A 1 180 ? 27.842 12.337 94.764 1.00 42.61 181 GLU A CA 1
ATOM 1304 C C . GLU A 1 180 ? 27.584 10.888 95.157 1.00 44.34 181 GLU A C 1
ATOM 1305 O O . GLU A 1 180 ? 28.253 9.980 94.671 1.00 46.21 181 GLU A O 1
ATOM 1311 N N . ARG A 1 181 ? 26.601 10.676 96.025 1.00 40.86 182 ARG A N 1
ATOM 1312 C CA . ARG A 1 181 ? 26.206 9.327 96.405 1.00 41.79 182 ARG A CA 1
ATOM 1313 C C . ARG A 1 181 ? 25.489 8.623 95.251 1.00 37.92 182 ARG A C 1
ATOM 1314 O O . ARG A 1 181 ? 25.842 7.501 94.888 1.00 41.08 182 ARG A O 1
ATOM 1322 N N . LEU A 1 182 ? 24.486 9.289 94.682 1.00 39.41 183 LEU A N 1
ATOM 1323 C CA . LEU A 1 182 ? 23.726 8.743 93.556 1.00 38.37 183 LEU A CA 1
ATOM 1324 C C . LEU A 1 182 ? 24.633 8.382 92.391 1.00 41.32 183 LEU A C 1
ATOM 1325 O O . LEU A 1 182 ? 24.502 7.314 91.790 1.00 42.96 183 LEU A O 1
ATOM 1330 N N . ILE A 1 183 ? 25.550 9.284 92.072 1.00 35.40 184 ILE A N 1
ATOM 1331 C CA . ILE A 1 183 ? 26.487 9.060 90.985 1.00 52.00 184 ILE A CA 1
ATOM 1332 C C . ILE A 1 183 ? 27.472 7.951 91.361 1.00 49.69 184 ILE A C 1
ATOM 1333 O O . ILE A 1 183 ? 27.831 7.123 90.522 1.00 38.32 184 ILE A O 1
ATOM 1338 N N . GLY A 1 184 ? 27.885 7.922 92.624 1.00 32.19 185 GLY A N 1
ATOM 1339 C CA . GLY A 1 184 ? 28.790 6.895 93.100 1.00 31.52 185 GLY A CA 1
ATOM 1340 C C . GLY A 1 184 ? 28.190 5.509 92.994 1.00 32.29 185 GLY A C 1
ATOM 1341 O O . GLY A 1 184 ? 28.907 4.529 92.820 1.00 40.74 185 GLY A O 1
ATOM 1342 N N . ASN A 1 185 ? 26.868 5.423 93.095 1.00 38.19 186 ASN A N 1
ATOM 1343 C CA . ASN A 1 185 ? 26.189 4.133 93.034 1.00 52.13 186 ASN A CA 1
ATOM 1344 C C . ASN A 1 185 ? 26.167 3.525 91.635 1.00 48.89 186 ASN A C 1
ATOM 1345 O O . ASN A 1 185 ? 25.909 2.331 91.475 1.00 48.55 186 ASN A O 1
ATOM 1350 N N . THR A 1 186 ? 26.433 4.348 90.625 1.00 48.25 187 THR A N 1
ATOM 1351 C CA . THR A 1 186 ? 26.513 3.874 89.249 1.00 42.76 187 THR A CA 1
ATOM 1352 C C . THR A 1 186 ? 27.938 3.437 88.904 1.00 37.28 187 THR A C 1
ATOM 1353 O O . THR A 1 186 ? 28.181 2.878 87.834 1.00 26.22 187 THR A O 1
ATOM 1357 N N . GLY A 1 187 ? 28.874 3.720 89.808 1.00 36.50 188 GLY A N 1
ATOM 1358 C CA . GLY A 1 187 ? 30.245 3.257 89.677 1.00 31.52 188 GLY A CA 1
ATOM 1359 C C . GLY A 1 187 ? 31.207 4.292 89.124 1.00 31.39 188 GLY A C 1
ATOM 1360 O O . GLY A 1 187 ? 32.348 3.966 88.800 1.00 37.17 188 GLY A O 1
ATOM 1361 N N . SER A 1 188 ? 30.753 5.539 89.025 1.00 40.74 189 SER A N 1
ATOM 1362 C CA . SER A 1 188 ? 31.552 6.612 88.432 1.00 40.24 189 SER A CA 1
ATOM 1363 C C . SER A 1 188 ? 31.966 7.664 89.452 1.00 32.80 189 SER A C 1
ATOM 1364 O O . SER A 1 188 ? 31.317 7.832 90.485 1.00 47.79 189 SER A O 1
ATOM 1367 N N . THR A 1 189 ? 33.046 8.375 89.142 1.00 34.13 190 THR A N 1
ATOM 1368 C CA . THR A 1 189 ? 33.464 9.541 89.913 1.00 47.76 190 THR A CA 1
ATOM 1369 C C . THR A 1 189 ? 33.731 10.697 88.959 1.00 45.56 190 THR A C 1
ATOM 1370 O O . THR A 1 189 ? 34.552 10.575 88.054 1.00 60.30 190 THR A O 1
ATOM 1374 N N . ILE A 1 190 ? 33.034 11.813 89.157 1.00 42.03 191 ILE A N 1
ATOM 1375 C CA . ILE A 1 190 ? 33.214 12.977 88.295 1.00 37.15 191 ILE A CA 1
ATOM 1376 C C . ILE A 1 190 ? 33.686 14.205 89.079 1.00 40.28 191 ILE A C 1
ATOM 1377 O O . ILE A 1 190 ? 33.708 14.203 90.313 1.00 43.49 191 ILE A O 1
ATOM 1382 N N . ASP A 1 191 ? 34.055 15.248 88.340 1.00 43.63 192 ASP A N 1
ATOM 1383 C CA . ASP A 1 191 ? 34.589 16.482 88.910 1.00 44.32 192 ASP A CA 1
ATOM 1384 C C . ASP A 1 191 ? 33.554 17.249 89.731 1.00 44.37 192 ASP A C 1
ATOM 1385 O O . ASP A 1 191 ? 32.358 17.016 89.592 1.00 58.02 192 ASP A O 1
ATOM 1390 N N . PRO A 1 192 ? 34.018 18.172 90.593 1.00 53.35 193 PRO A N 1
ATOM 1391 C CA . PRO A 1 192 ? 33.119 18.995 91.413 1.00 44.71 193 PRO A CA 1
ATOM 1392 C C . PRO A 1 192 ? 32.118 19.803 90.592 1.00 42.24 193 PRO A C 1
ATOM 1393 O O . PRO A 1 192 ? 30.951 19.904 90.975 1.00 42.57 193 PRO A O 1
ATOM 1397 N N . ALA A 1 193 ? 32.573 20.383 89.485 1.00 37.50 194 ALA A N 1
ATOM 1398 C CA . ALA A 1 193 ? 31.699 21.183 88.634 1.00 40.34 194 ALA A CA 1
ATOM 1399 C C . ALA A 1 193 ? 30.559 20.326 88.108 1.00 45.44 194 ALA A C 1
ATOM 1400 O O . ALA A 1 193 ? 29.402 20.749 88.097 1.00 41.21 194 ALA A O 1
ATOM 1402 N N . GLY A 1 194 ? 30.898 19.119 87.667 1.00 38.89 195 GLY A N 1
ATOM 1403 C CA . GLY A 1 194 ? 29.907 18.175 87.189 1.00 33.82 195 GLY A CA 1
ATOM 1404 C C . GLY A 1 194 ? 28.889 17.826 88.258 1.00 31.83 195 GLY A C 1
ATOM 1405 O O . GLY A 1 194 ? 27.694 17.744 87.978 1.00 30.40 195 GLY A O 1
ATOM 1406 N N . ILE A 1 195 ? 29.362 17.621 89.484 1.00 27.81 196 ILE A N 1
ATOM 1407 C CA . ILE A 1 195 ? 28.477 17.307 90.598 1.00 34.27 196 ILE A CA 1
ATOM 1408 C C . ILE A 1 195 ? 27.515 18.462 90.866 1.00 35.50 196 ILE A C 1
ATOM 1409 O O . ILE A 1 195 ? 26.349 18.246 91.199 1.00 44.88 196 ILE A O 1
ATOM 1414 N N . LYS A 1 196 ? 28.014 19.686 90.727 1.00 31.34 197 LYS A N 1
ATOM 1415 C CA . LYS A 1 196 ? 27.201 20.879 90.939 1.00 35.20 197 LYS A CA 1
ATOM 1416 C C . LYS A 1 196 ? 26.091 20.987 89.896 1.00 33.76 197 LYS A C 1
ATOM 1417 O O . LYS A 1 196 ? 24.954 21.333 90.219 1.00 27.29 197 LYS A O 1
ATOM 1419 N N . LEU A 1 197 ? 26.430 20.693 88.644 1.00 32.26 198 LEU A N 1
ATOM 1420 C CA . LEU A 1 197 ? 25.464 20.750 87.556 1.00 35.24 198 LEU A CA 1
ATOM 1421 C C . LEU A 1 197 ? 24.337 19.750 87.769 1.00 35.27 198 LEU A C 1
ATOM 1422 O O . LEU A 1 197 ? 23.162 20.097 87.658 1.00 41.24 198 LEU A O 1
ATOM 1427 N N . TYR A 1 198 ? 24.698 18.505 88.066 1.00 37.10 199 TYR A N 1
ATOM 1428 C CA . TYR A 1 198 ? 23.698 17.472 88.304 1.00 29.60 199 TYR A CA 1
ATOM 1429 C C . TYR A 1 198 ? 22.819 17.867 89.484 1.00 30.28 199 TYR A C 1
ATOM 1430 O O . TYR A 1 198 ? 21.606 17.682 89.447 1.00 25.79 199 TYR A O 1
ATOM 1439 N N . GLY A 1 199 ? 23.440 18.428 90.519 1.00 35.68 200 GLY A N 1
ATOM 1440 C CA . GLY A 1 199 ? 22.722 18.894 91.692 1.00 37.70 200 GLY A CA 1
ATOM 1441 C C . GLY A 1 199 ? 21.646 19.910 91.360 1.00 42.24 200 GLY A C 1
ATOM 1442 O O . GLY A 1 199 ? 20.566 19.902 91.956 1.00 40.53 200 GLY A O 1
ATOM 1443 N N . LYS A 1 200 ? 21.940 20.793 90.413 1.00 35.91 201 LYS A N 1
ATOM 1444 C CA . LYS A 1 200 ? 20.957 21.765 89.959 1.00 34.48 201 LYS A CA 1
ATOM 1445 C C . LYS A 1 200 ? 19.770 21.046 89.324 1.00 33.77 201 LYS A C 1
ATOM 1446 O O . LYS A 1 200 ? 18.617 21.404 89.565 1.00 32.43 201 LYS A O 1
ATOM 1450 N N . LEU A 1 201 ? 20.059 20.016 88.532 1.00 35.25 202 LEU A N 1
ATOM 1451 C CA . LEU A 1 201 ? 19.018 19.276 87.826 1.00 33.94 202 LEU A CA 1
ATOM 1452 C C . LEU A 1 201 ? 18.135 18.469 88.774 1.00 33.83 202 LEU A C 1
ATOM 1453 O O . LEU A 1 201 ? 16.909 18.564 88.711 1.00 36.74 202 LEU A O 1
ATOM 1458 N N . VAL A 1 202 ? 18.751 17.671 89.644 1.00 38.40 203 VAL A N 1
ATOM 1459 C CA . VAL A 1 202 ? 17.985 16.819 90.551 1.00 41.17 203 VAL A CA 1
ATOM 1460 C C . VAL A 1 202 ? 17.176 17.647 91.543 1.00 50.46 203 VAL A C 1
ATOM 1461 O O . VAL A 1 202 ? 16.238 17.140 92.149 1.00 59.67 203 VAL A O 1
ATOM 1465 N N . SER A 1 203 ? 17.526 18.920 91.702 1.00 57.76 204 SER A N 1
ATOM 1466 C CA . SER A 1 203 ? 16.816 19.789 92.637 1.00 66.00 204 SER A CA 1
ATOM 1467 C C . SER A 1 203 ? 15.610 20.473 91.990 1.00 60.21 204 SER A C 1
ATOM 1468 O O . SER A 1 203 ? 14.845 21.151 92.674 1.00 53.04 204 SER A O 1
ATOM 1471 N N . SER A 1 204 ? 15.439 20.280 90.683 1.00 50.13 205 SER A N 1
ATOM 1472 C CA . SER A 1 204 ? 14.280 20.804 89.964 1.00 35.73 205 SER A CA 1
ATOM 1473 C C . SER A 1 204 ? 13.191 19.741 89.814 1.00 36.51 205 SER A C 1
ATOM 1474 O O . SER A 1 204 ? 13.381 18.755 89.102 1.00 29.78 205 SER A O 1
ATOM 1477 N N . PRO A 1 205 ? 12.043 19.937 90.486 1.00 35.00 206 PRO A N 1
ATOM 1478 C CA . PRO A 1 205 ? 10.962 18.950 90.392 1.00 34.40 206 PRO A CA 1
ATOM 1479 C C . PRO A 1 205 ? 10.528 18.625 88.963 1.00 33.86 206 PRO A C 1
ATOM 1480 O O . PRO A 1 205 ? 10.290 17.453 88.670 1.00 32.97 206 PRO A O 1
ATOM 1484 N N . ASN A 1 206 ? 10.421 19.628 88.095 1.00 32.05 207 ASN A N 1
ATOM 1485 C CA . ASN A 1 206 ? 10.000 19.388 86.717 1.00 31.55 207 ASN A CA 1
ATOM 1486 C C . ASN A 1 206 ? 10.987 18.484 85.980 1.00 37.48 207 ASN A C 1
ATOM 1487 O O . ASN A 1 206 ? 10.586 17.614 85.202 1.00 28.13 207 ASN A O 1
ATOM 1492 N N . HIS A 1 207 ? 12.278 18.693 86.224 1.00 23.89 208 HIS A N 1
ATOM 1493 C CA . HIS A 1 207 ? 13.306 17.850 85.620 1.00 30.11 208 HIS A CA 1
ATOM 1494 C C . HIS A 1 207 ? 13.183 16.415 86.105 1.00 23.72 208 HIS A C 1
ATOM 1495 O O . HIS A 1 207 ? 13.227 15.477 85.317 1.00 24.67 208 HIS A O 1
ATOM 1502 N N . VAL A 1 208 ? 13.049 16.252 87.415 1.00 34.15 209 VAL A N 1
ATOM 1503 C CA . VAL A 1 208 ? 12.901 14.930 88.003 1.00 36.57 209 VAL A CA 1
ATOM 1504 C C . VAL A 1 208 ? 11.630 14.260 87.488 1.00 31.72 209 VAL A C 1
ATOM 1505 O O . VAL A 1 208 ? 11.654 13.095 87.098 1.00 26.83 209 VAL A O 1
ATOM 1509 N N . ALA A 1 209 ? 10.530 15.004 87.480 1.00 36.20 210 ALA A N 1
ATOM 1510 C CA . ALA A 1 209 ? 9.253 14.477 87.008 1.00 40.04 210 ALA A CA 1
ATOM 1511 C C . ALA A 1 209 ? 9.387 13.999 85.571 1.00 33.83 210 ALA A C 1
ATOM 1512 O O . ALA A 1 209 ? 8.803 12.987 85.175 1.00 31.48 210 ALA A O 1
ATOM 1514 N N . ALA A 1 210 ? 10.174 14.739 84.800 1.00 37.43 211 ALA A N 1
ATOM 1515 C CA . ALA A 1 210 ? 10.430 14.405 83.408 1.00 40.55 211 ALA A CA 1
ATOM 1516 C C . ALA A 1 210 ? 11.137 13.053 83.297 1.00 39.64 211 ALA A C 1
ATOM 1517 O O . ALA A 1 210 ? 10.723 12.177 82.532 1.00 35.60 211 ALA A O 1
ATOM 1519 N N . ALA A 1 211 ? 12.201 12.886 84.072 1.00 28.55 212 ALA A N 1
ATOM 1520 C CA . ALA A 1 211 ? 12.971 11.651 84.063 1.00 32.06 212 ALA A CA 1
ATOM 1521 C C . ALA A 1 211 ? 12.138 10.456 84.526 1.00 30.53 212 ALA A C 1
ATOM 1522 O O . ALA A 1 211 ? 12.306 9.348 84.023 1.00 28.01 212 ALA A O 1
ATOM 1524 N N . LEU A 1 212 ? 11.241 10.686 85.483 1.00 30.85 213 LEU A N 1
ATOM 1525 C CA . LEU A 1 212 ? 10.421 9.610 86.036 1.00 38.97 213 LEU A CA 1
ATOM 1526 C C . LEU A 1 212 ? 9.345 9.149 85.054 1.00 44.96 213 LEU A C 1
ATOM 1527 O O . LEU A 1 212 ? 9.110 7.950 84.907 1.00 51.51 213 LEU A O 1
ATOM 1532 N N . ARG A 1 213 ? 8.689 10.098 84.393 1.00 39.40 214 ARG A N 1
ATOM 1533 C CA . ARG A 1 213 ? 7.675 9.766 83.398 1.00 46.40 214 ARG A CA 1
ATOM 1534 C C . ARG A 1 213 ? 8.282 8.892 82.311 1.00 52.70 214 ARG A C 1
ATOM 1535 O O . ARG A 1 213 ? 7.677 7.920 81.858 1.00 52.55 214 ARG A O 1
ATOM 1559 N N . ALA A 1 216 ? 8.835 5.314 83.508 1.00 46.81 217 ALA A N 1
ATOM 1560 C CA . ALA A 1 216 ? 7.570 4.609 83.667 1.00 47.80 217 ALA A CA 1
ATOM 1561 C C . ALA A 1 216 ? 6.984 4.184 82.328 1.00 59.69 217 ALA A C 1
ATOM 1562 O O . ALA A 1 216 ? 6.451 3.084 82.200 1.00 76.77 217 ALA A O 1
ATOM 1564 N N . ASN A 1 217 ? 7.084 5.060 81.334 1.00 48.70 218 ASN A N 1
ATOM 1565 C CA . ASN A 1 217 ? 6.498 4.793 80.025 1.00 53.51 218 ASN A CA 1
ATOM 1566 C C . ASN A 1 217 ? 7.474 4.121 79.058 1.00 54.00 218 ASN A C 1
ATOM 1567 O O . ASN A 1 217 ? 7.247 4.102 77.846 1.00 49.96 218 ASN A O 1
ATOM 1572 N N . TRP A 1 218 ? 8.550 3.556 79.599 1.00 46.65 219 TRP A N 1
ATOM 1573 C CA . TRP A 1 218 ? 9.585 2.935 78.778 1.00 41.66 219 TRP A CA 1
ATOM 1574 C C . TRP A 1 218 ? 9.284 1.463 78.518 1.00 43.59 219 TRP A C 1
ATOM 1575 O O . TRP A 1 218 ? 9.327 0.637 79.431 1.00 50.85 219 TRP A O 1
ATOM 1586 N N . ASP A 1 219 ? 8.979 1.148 77.263 1.00 45.60 220 ASP A N 1
ATOM 1587 C CA . ASP A 1 219 ? 8.758 -0.227 76.836 1.00 50.10 220 ASP A CA 1
ATOM 1588 C C . ASP A 1 219 ? 9.714 -0.568 75.701 1.00 41.65 220 ASP A C 1
ATOM 1589 O O . ASP A 1 219 ? 9.625 -0.009 74.608 1.00 38.14 220 ASP A O 1
ATOM 1594 N N . LEU A 1 220 ? 10.621 -1.500 75.971 1.00 37.09 221 LEU A N 1
ATOM 1595 C CA . LEU A 1 220 ? 11.693 -1.824 75.041 1.00 36.82 221 LEU A CA 1
ATOM 1596 C C . LEU A 1 220 ? 11.391 -3.051 74.177 1.00 38.69 221 LEU A C 1
ATOM 1597 O O . LEU A 1 220 ? 12.148 -3.359 73.259 1.00 41.69 221 LEU A O 1
ATOM 1602 N N . GLU A 1 221 ? 10.285 -3.738 74.456 1.00 41.98 222 GLU A N 1
ATOM 1603 C CA . GLU A 1 221 ? 9.963 -4.980 73.750 1.00 39.62 222 GLU A CA 1
ATOM 1604 C C . GLU A 1 221 ? 9.847 -4.773 72.238 1.00 40.90 222 GLU A C 1
ATOM 1605 O O . GLU A 1 221 ? 10.438 -5.527 71.466 1.00 52.03 222 GLU A O 1
ATOM 1607 N N . PRO A 1 222 ? 9.089 -3.751 71.808 1.00 44.32 223 PRO A N 1
ATOM 1608 C CA . PRO A 1 222 ? 8.959 -3.496 70.368 1.00 41.15 223 PRO A CA 1
ATOM 1609 C C . PRO A 1 222 ? 10.295 -3.195 69.686 1.00 48.16 223 PRO A C 1
ATOM 1610 O O . PRO A 1 222 ? 10.535 -3.678 68.578 1.00 52.04 223 PRO A O 1
ATOM 1614 N N . LEU A 1 223 ? 11.144 -2.406 70.339 1.00 57.26 224 LEU A N 1
ATOM 1615 C CA . LEU A 1 223 ? 12.447 -2.057 69.784 1.00 47.00 224 LEU A CA 1
ATOM 1616 C C . LEU A 1 223 ? 13.323 -3.294 69.616 1.00 37.97 224 LEU A C 1
ATOM 1617 O O . LEU A 1 223 ? 13.956 -3.477 68.575 1.00 37.09 224 LEU A O 1
ATOM 1622 N N . LEU A 1 224 ? 13.363 -4.135 70.645 1.00 34.25 225 LEU A N 1
ATOM 1623 C CA . LEU A 1 224 ? 14.181 -5.342 70.613 1.00 34.00 225 LEU A CA 1
ATOM 1624 C C . LEU A 1 224 ? 13.721 -6.268 69.493 1.00 37.95 225 LEU A C 1
ATOM 1625 O O . LEU A 1 224 ? 14.520 -7.008 68.924 1.00 38.57 225 LEU A O 1
ATOM 1630 N N . LYS A 1 225 ? 12.432 -6.214 69.175 1.00 42.98 226 LYS A N 1
ATOM 1631 C CA . LYS A 1 225 ? 11.878 -6.997 68.073 1.00 52.73 226 LYS A CA 1
ATOM 1632 C C . LYS A 1 225 ? 12.359 -6.481 66.717 1.00 43.01 226 LYS A C 1
ATOM 1633 O O . LYS A 1 225 ? 12.614 -7.264 65.802 1.00 40.60 226 LYS A O 1
ATOM 1636 N N . ALA A 1 226 ? 12.477 -5.162 66.598 1.00 40.76 227 ALA A N 1
ATOM 1637 C CA . ALA A 1 226 ? 12.845 -4.520 65.336 1.00 40.15 227 ALA A CA 1
ATOM 1638 C C . ALA A 1 226 ? 14.358 -4.413 65.147 1.00 44.94 227 ALA A C 1
ATOM 1639 O O . ALA A 1 226 ? 14.838 -4.220 64.028 1.00 41.41 227 ALA A O 1
ATOM 1641 N N . LEU A 1 227 ? 15.094 -4.553 66.244 1.00 42.13 228 LEU A N 1
ATOM 1642 C CA . LEU A 1 227 ? 16.536 -4.309 66.270 1.00 41.96 228 LEU A CA 1
ATOM 1643 C C . LEU A 1 227 ? 17.353 -5.081 65.221 1.00 48.12 228 LEU A C 1
ATOM 1644 O O . LEU A 1 227 ? 18.337 -4.552 64.705 1.00 42.07 228 LEU A O 1
ATOM 1649 N N . PRO A 1 228 ? 16.966 -6.334 64.912 1.00 40.28 229 PRO A N 1
ATOM 1650 C CA . PRO A 1 228 ? 17.719 -7.093 63.903 1.00 41.43 229 PRO A CA 1
ATOM 1651 C C . PRO A 1 228 ? 17.886 -6.388 62.557 1.00 43.04 229 PRO A C 1
ATOM 1652 O O . PRO A 1 228 ? 18.856 -6.658 61.852 1.00 46.22 229 PRO A O 1
ATOM 1656 N N . ASN A 1 229 ? 16.961 -5.502 62.208 1.00 45.01 230 ASN A N 1
ATOM 1657 C CA . ASN A 1 229 ? 17.013 -4.829 60.913 1.00 51.04 230 ASN A CA 1
ATOM 1658 C C . ASN A 1 229 ? 17.749 -3.492 60.955 1.00 51.04 230 ASN A C 1
ATOM 1659 O O . ASN A 1 229 ? 17.669 -2.708 60.013 1.00 54.14 230 ASN A O 1
ATOM 1664 N N . LEU A 1 230 ? 18.462 -3.237 62.046 1.00 45.74 231 LEU A N 1
ATOM 1665 C CA . LEU A 1 230 ? 19.208 -1.993 62.198 1.00 44.05 231 LEU A CA 1
ATOM 1666 C C . LEU A 1 230 ? 20.326 -1.913 61.152 1.00 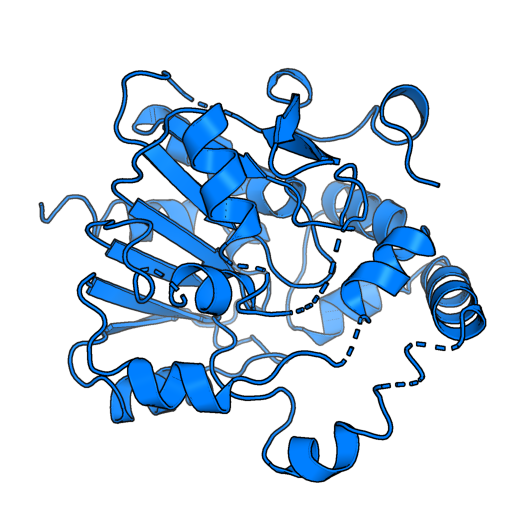44.66 231 LEU A C 1
ATOM 1667 O O . LEU A 1 230 ? 21.153 -2.818 61.048 1.00 44.60 231 LEU A O 1
ATOM 1672 N N . LYS A 1 231 ? 20.344 -0.831 60.376 1.00 44.54 232 LYS A N 1
ATOM 1673 C CA . LYS A 1 231 ? 21.286 -0.706 59.260 1.00 46.64 232 LYS A CA 1
ATOM 1674 C C . LYS A 1 231 ? 22.674 -0.215 59.683 1.00 43.04 232 LYS A C 1
ATOM 1675 O O . LYS A 1 231 ? 23.678 -0.790 59.265 1.00 47.60 232 LYS A O 1
ATOM 1681 N N . PRO A 1 232 ? 22.745 0.844 60.510 1.00 37.59 233 PRO A N 1
ATOM 1682 C CA . PRO A 1 232 ? 24.070 1.328 60.925 1.00 33.84 233 PRO A CA 1
ATOM 1683 C C . PRO A 1 232 ? 24.894 0.283 61.677 1.00 30.99 233 PRO A C 1
ATOM 1684 O O . PRO A 1 232 ? 24.329 -0.651 62.244 1.00 30.87 233 PRO A O 1
ATOM 1688 N N . LEU A 1 233 ? 26.214 0.447 61.682 1.00 30.52 234 LEU A N 1
ATOM 1689 C CA . LEU A 1 233 ? 27.071 -0.346 62.554 1.00 30.67 234 LEU A CA 1
ATOM 1690 C C . LEU A 1 233 ? 26.801 0.048 63.995 1.00 30.51 234 LEU A C 1
ATOM 1691 O O . LEU A 1 233 ? 26.842 1.230 64.341 1.00 35.90 234 LEU A O 1
ATOM 1696 N N . LEU A 1 234 ? 26.510 -0.944 64.828 1.00 28.83 235 LEU A N 1
ATOM 1697 C CA . LEU A 1 234 ? 26.249 -0.708 66.238 1.00 27.65 235 LEU A CA 1
ATOM 1698 C C . LEU A 1 234 ? 27.500 -1.033 67.045 1.00 25.15 235 LEU A C 1
ATOM 1699 O O . LEU A 1 234 ? 27.885 -2.195 67.163 1.00 26.40 235 LEU A O 1
ATOM 1704 N N . VAL A 1 235 ? 28.138 0.003 67.583 1.00 24.12 236 VAL A N 1
ATOM 1705 C CA . VAL A 1 235 ? 29.300 -0.172 68.446 1.00 21.72 236 VAL A CA 1
ATOM 1706 C C . VAL A 1 235 ? 28.851 -0.063 69.900 1.00 19.30 236 VAL A C 1
ATOM 1707 O O . VAL A 1 235 ? 28.510 1.018 70.373 1.00 21.04 236 VAL A O 1
ATOM 1711 N N . LEU A 1 236 ? 28.830 -1.198 70.591 1.00 20.78 237 LEU A N 1
ATOM 1712 C CA . LEU A 1 236 ? 28.389 -1.259 71.980 1.00 21.14 237 LEU A CA 1
ATOM 1713 C C . LEU A 1 236 ? 29.555 -1.069 72.947 1.00 23.30 237 LEU A C 1
ATOM 1714 O O . LEU A 1 236 ? 30.327 -1.996 73.187 1.00 24.28 237 LEU A O 1
ATOM 1719 N N . VAL A 1 237 ? 29.678 0.130 73.505 1.00 24.29 238 VAL A N 1
ATOM 1720 C CA . VAL A 1 237 ? 30.708 0.398 74.505 1.00 21.07 238 VAL A CA 1
ATOM 1721 C C . VAL A 1 237 ? 30.171 0.017 75.879 1.00 22.15 238 VAL A C 1
ATOM 1722 O O . VAL A 1 237 ? 29.095 0.462 76.283 1.00 22.45 238 VAL A O 1
ATOM 1726 N N . ALA A 1 238 ? 30.929 -0.819 76.581 1.00 24.73 239 ALA A N 1
ATOM 1727 C CA . ALA A 1 238 ? 30.510 -1.366 77.866 1.00 28.85 239 ALA A CA 1
ATOM 1728 C C . ALA A 1 238 ? 31.566 -1.115 78.938 1.00 26.07 239 ALA A C 1
ATOM 1729 O O . ALA A 1 238 ? 32.618 -1.757 78.951 1.00 22.65 239 ALA A O 1
ATOM 1731 N N . ALA A 1 239 ? 31.274 -0.177 79.835 1.00 26.17 240 ALA A N 1
ATOM 1732 C CA . ALA A 1 239 ? 32.143 0.106 80.971 1.00 20.78 240 ALA A CA 1
ATOM 1733 C C . ALA A 1 239 ? 31.894 -0.931 82.057 1.00 21.18 240 ALA A C 1
ATOM 1734 O O . ALA A 1 239 ? 30.769 -1.097 82.520 1.00 29.13 240 ALA A O 1
ATOM 1736 N N . GLU A 1 240 ? 32.947 -1.631 82.459 1.00 23.01 241 GLU A N 1
ATOM 1737 C CA . GLU A 1 240 ? 32.798 -2.793 83.327 1.00 28.49 241 GLU A CA 1
ATOM 1738 C C . GLU A 1 240 ? 32.521 -2.430 84.779 1.00 25.64 241 GLU A C 1
ATOM 1739 O O . GLU A 1 240 ? 32.024 -3.254 85.545 1.00 32.28 241 GLU A O 1
ATOM 1745 N N . GLY A 1 241 ? 32.848 -1.201 85.159 1.00 27.86 242 GLY A N 1
ATOM 1746 C CA . GLY A 1 241 ? 32.517 -0.705 86.480 1.00 24.57 242 GLY A CA 1
ATOM 1747 C C . GLY A 1 241 ? 31.089 -0.190 86.556 1.00 25.44 242 GLY A C 1
ATOM 1748 O O . GLY A 1 241 ? 30.651 0.286 87.606 1.00 30.26 242 GLY A O 1
ATOM 1749 N N . ASP A 1 242 ? 30.361 -0.287 85.443 1.00 26.17 243 ASP A N 1
ATOM 1750 C CA . ASP A 1 242 ? 28.988 0.217 85.360 1.00 24.79 243 ASP A CA 1
ATOM 1751 C C . ASP A 1 242 ? 28.060 -0.690 86.150 1.00 26.16 243 ASP A C 1
ATOM 1752 O O . ASP A 1 242 ? 27.837 -1.841 85.789 1.00 30.36 243 ASP A O 1
ATOM 1757 N N . ARG A 1 243 ? 27.521 -0.147 87.233 1.00 35.93 244 ARG A N 1
ATOM 1758 C CA . ARG A 1 243 ? 26.660 -0.895 88.133 1.00 40.83 244 ARG A CA 1
ATOM 1759 C C . ARG A 1 243 ? 25.197 -0.811 87.699 1.00 38.61 244 ARG A C 1
ATOM 1760 O O . ARG A 1 243 ? 24.418 -1.737 87.920 1.00 42.28 244 ARG A O 1
ATOM 1768 N N . ALA A 1 244 ? 24.830 0.303 87.076 1.00 28.80 245 ALA A N 1
ATOM 1769 C CA . ALA A 1 244 ? 23.457 0.513 86.634 1.00 27.38 245 ALA A CA 1
ATOM 1770 C C . ALA A 1 244 ? 23.116 -0.349 85.417 1.00 33.97 245 ALA A C 1
ATOM 1771 O O . ALA A 1 244 ? 22.107 -1.050 85.410 1.00 33.99 245 ALA A O 1
ATOM 1773 N N . ILE A 1 245 ? 23.963 -0.276 84.392 1.00 46.61 246 ILE A N 1
ATOM 1774 C CA . ILE A 1 245 ? 23.820 -1.082 83.181 1.00 36.80 246 ILE A CA 1
ATOM 1775 C C . ILE A 1 245 ? 25.050 -1.976 83.038 1.00 39.72 246 ILE A C 1
ATOM 1776 O O . ILE A 1 245 ? 26.070 -1.546 82.498 1.00 31.72 246 ILE A O 1
ATOM 1781 N N . PRO A 1 246 ? 24.970 -3.224 83.524 1.00 34.80 247 PRO A N 1
ATOM 1782 C CA . PRO A 1 246 ? 26.176 -4.057 83.495 1.00 33.23 247 PRO A CA 1
ATOM 1783 C C . PRO A 1 246 ? 26.566 -4.475 82.076 1.00 25.93 247 PRO A C 1
ATOM 1784 O O . PRO A 1 246 ? 25.701 -4.498 81.200 1.00 29.39 247 PRO A O 1
ATOM 1788 N N . PRO A 1 247 ? 27.851 -4.800 81.852 1.00 33.35 248 PRO A N 1
ATOM 1789 C CA . PRO A 1 247 ? 28.348 -5.183 80.520 1.00 37.18 248 PRO A CA 1
ATOM 1790 C C . PRO A 1 247 ? 27.627 -6.374 79.881 1.00 29.36 248 PRO A C 1
ATOM 1791 O O . PRO A 1 247 ? 27.757 -6.577 78.673 1.00 31.27 248 PRO A O 1
ATOM 1795 N N . SER A 1 248 ? 26.891 -7.146 80.673 1.00 32.42 249 SER A N 1
ATOM 1796 C CA . SER A 1 248 ? 26.143 -8.289 80.153 1.00 31.45 249 SER A CA 1
ATOM 1797 C C . SER A 1 248 ? 25.032 -7.862 79.189 1.00 34.01 249 SER A C 1
ATOM 1798 O O . SER A 1 248 ? 24.664 -8.615 78.287 1.00 28.18 249 SER A O 1
ATOM 1801 N N . VAL A 1 249 ? 24.502 -6.656 79.388 1.00 36.37 250 VAL A N 1
ATOM 1802 C CA . VAL A 1 249 ? 23.469 -6.104 78.512 1.00 34.25 250 VAL A CA 1
ATOM 1803 C C . VAL A 1 249 ? 23.960 -6.029 77.074 1.00 28.05 250 VAL A C 1
ATOM 1804 O O . VAL A 1 249 ? 23.223 -6.347 76.142 1.00 25.83 250 VAL A O 1
ATOM 1808 N N . ALA A 1 250 ? 25.204 -5.596 76.899 1.00 24.25 251 ALA A N 1
ATOM 1809 C CA . ALA A 1 250 ? 25.784 -5.492 75.568 1.00 25.79 251 ALA A CA 1
ATOM 1810 C C . ALA A 1 250 ? 25.897 -6.871 74.916 1.00 25.78 251 ALA A C 1
ATOM 1811 O O . ALA A 1 250 ? 25.657 -7.017 73.720 1.00 26.56 251 ALA A O 1
ATOM 1813 N N . VAL A 1 251 ? 26.262 -7.879 75.701 1.00 23.32 252 VAL A N 1
ATOM 1814 C CA . VAL A 1 251 ? 26.336 -9.241 75.187 1.00 32.37 252 VAL A CA 1
ATOM 1815 C C . VAL A 1 251 ? 24.958 -9.705 74.719 1.00 30.64 252 VAL A C 1
ATOM 1816 O O . VAL A 1 251 ? 24.838 -10.358 73.680 1.00 31.24 252 VAL A O 1
ATOM 1820 N N . LYS A 1 252 ? 23.922 -9.357 75.479 1.00 26.69 253 LYS A N 1
ATOM 1821 C CA . LYS A 1 252 ? 22.563 -9.762 75.137 1.00 29.56 253 LYS A CA 1
ATOM 1822 C C . LYS A 1 252 ? 22.076 -9.069 73.866 1.00 26.43 253 LYS A C 1
ATOM 1823 O O . LYS A 1 252 ? 21.353 -9.667 73.074 1.00 28.39 253 LYS A O 1
ATOM 1829 N N . VAL A 1 253 ? 22.473 -7.816 73.665 1.00 26.80 254 VAL A N 1
ATOM 1830 C CA . VAL A 1 253 ? 22.109 -7.107 72.443 1.00 24.39 254 VAL A CA 1
ATOM 1831 C C . VAL A 1 253 ? 22.784 -7.775 71.248 1.00 27.30 254 VAL A C 1
ATOM 1832 O O . VAL A 1 253 ? 22.192 -7.896 70.176 1.00 27.63 254 VAL A O 1
ATOM 1836 N N . ARG A 1 254 ? 24.021 -8.222 71.445 1.00 27.43 255 ARG A N 1
ATOM 1837 C CA . ARG A 1 254 ? 24.786 -8.837 70.367 1.00 32.30 255 ARG A CA 1
ATOM 1838 C C . ARG A 1 254 ? 24.205 -10.203 70.007 1.00 35.97 255 ARG A C 1
ATOM 1839 O O . ARG A 1 254 ? 24.352 -10.669 68.877 1.00 28.52 255 ARG A O 1
ATOM 1847 N N . GLU A 1 255 ? 23.549 -10.844 70.971 1.00 29.76 256 GLU A N 1
ATOM 1848 C CA . GLU A 1 255 ? 22.891 -12.125 70.722 1.00 33.58 256 GLU A CA 1
ATOM 1849 C C . GLU A 1 255 ? 21.685 -11.953 69.802 1.00 34.55 256 GLU A C 1
ATOM 1850 O O . GLU A 1 255 ? 21.293 -12.884 69.107 1.00 42.61 256 GLU A O 1
ATOM 1856 N N . ILE A 1 256 ? 21.110 -10.755 69.797 1.00 35.68 257 ILE A N 1
ATOM 1857 C CA . ILE A 1 256 ? 19.974 -10.438 68.934 1.00 40.66 257 ILE A CA 1
ATOM 1858 C C . ILE A 1 256 ? 20.453 -9.879 67.596 1.00 39.36 257 ILE A C 1
ATOM 1859 O O . ILE A 1 256 ? 19.823 -10.086 66.556 1.00 42.40 257 ILE A O 1
ATOM 1864 N N . LEU A 1 257 ? 21.569 -9.159 67.642 1.00 39.59 258 LEU A N 1
ATOM 1865 C CA . LEU A 1 257 ? 22.158 -8.533 66.464 1.00 39.09 258 LEU A CA 1
ATOM 1866 C C . LEU A 1 257 ? 23.627 -8.942 66.361 1.00 38.78 258 LEU A C 1
ATOM 1867 O O . LEU A 1 257 ? 24.503 -8.211 66.822 1.00 36.66 258 LEU A O 1
ATOM 1872 N N . PRO A 1 258 ? 23.902 -10.118 65.762 1.00 49.17 259 PRO A N 1
ATOM 1873 C CA . PRO A 1 258 ? 25.264 -10.675 65.759 1.00 51.38 259 PRO A CA 1
ATOM 1874 C C . PRO A 1 258 ? 26.287 -9.766 65.090 1.00 37.33 259 PRO A C 1
ATOM 1875 O O . PRO A 1 258 ? 27.486 -9.905 65.317 1.00 35.40 259 PRO A O 1
ATOM 1879 N N . LYS A 1 259 ? 25.804 -8.846 64.267 1.00 40.93 260 LYS A N 1
ATOM 1880 C CA . LYS A 1 259 ? 26.671 -7.928 63.544 1.00 46.12 260 LYS A CA 1
ATOM 1881 C C . LYS A 1 259 ? 27.228 -6.833 64.454 1.00 50.00 260 LYS A C 1
ATOM 1882 O O . LYS A 1 259 ? 28.194 -6.155 64.103 1.00 37.16 260 LYS A O 1
ATOM 1888 N N . ALA A 1 260 ? 26.608 -6.657 65.618 1.00 43.95 261 ALA A N 1
ATOM 1889 C CA . ALA A 1 260 ? 27.046 -5.642 66.568 1.00 31.71 261 ALA A CA 1
ATOM 1890 C C . ALA A 1 260 ? 28.432 -5.977 67.105 1.00 31.07 261 ALA A C 1
ATOM 1891 O O . ALA A 1 260 ? 28.859 -7.131 67.063 1.00 31.36 261 ALA A O 1
ATOM 1893 N N . VAL A 1 261 ? 29.121 -4.957 67.610 1.00 28.51 262 VAL A N 1
ATOM 1894 C CA . VAL A 1 261 ? 30.493 -5.088 68.084 1.00 30.35 262 VAL A CA 1
ATOM 1895 C C . VAL A 1 261 ? 30.611 -4.537 69.503 1.00 23.84 262 VAL A C 1
ATOM 1896 O O . VAL A 1 261 ? 30.032 -3.497 69.814 1.00 29.07 262 VAL A O 1
ATOM 1900 N N . ILE A 1 262 ? 31.355 -5.235 70.359 1.00 28.11 263 ILE A N 1
ATOM 1901 C CA . ILE A 1 262 ? 31.522 -4.825 71.753 1.00 21.97 263 ILE A CA 1
ATOM 1902 C C . ILE A 1 262 ? 32.912 -4.268 72.035 1.00 22.61 263 ILE A C 1
ATOM 1903 O O . ILE A 1 262 ? 33.924 -4.892 71.717 1.00 29.56 263 ILE A O 1
ATOM 1908 N N . GLU A 1 263 ? 32.939 -3.089 72.648 1.00 24.42 264 GLU A N 1
ATOM 1909 C CA . GLU A 1 263 ? 34.169 -2.469 73.124 1.00 25.41 264 GLU A CA 1
ATOM 1910 C C . GLU A 1 263 ? 34.134 -2.409 74.643 1.00 25.05 264 GLU A C 1
ATOM 1911 O O . GLU A 1 263 ? 33.408 -1.603 75.223 1.00 25.86 264 GLU A O 1
ATOM 1917 N N . ARG A 1 264 ? 34.915 -3.266 75.286 1.00 21.30 265 ARG A N 1
ATOM 1918 C CA . ARG A 1 264 ? 34.966 -3.288 76.739 1.00 27.95 265 ARG A CA 1
ATOM 1919 C C . ARG A 1 264 ? 35.990 -2.289 77.254 1.00 23.12 265 ARG A C 1
ATOM 1920 O O . ARG A 1 264 ? 37.041 -2.093 76.645 1.00 28.38 265 ARG A O 1
ATOM 1928 N N . ILE A 1 265 ? 35.662 -1.655 78.374 1.00 25.10 266 ILE A N 1
ATOM 1929 C CA . ILE A 1 265 ? 36.572 -0.744 79.053 1.00 29.33 266 ILE A CA 1
ATOM 1930 C C . ILE A 1 265 ? 36.580 -1.086 80.536 1.00 26.14 266 ILE A C 1
ATOM 1931 O O . ILE A 1 265 ? 35.566 -0.928 81.212 1.00 30.84 266 ILE A O 1
ATOM 1936 N N . PRO A 1 266 ? 37.719 -1.566 81.051 1.00 20.96 267 PRO A N 1
ATOM 1937 C CA . PRO A 1 266 ? 37.753 -1.914 82.474 1.00 30.47 267 PRO A CA 1
ATOM 1938 C C . PRO A 1 266 ? 37.526 -0.722 83.405 1.00 31.42 267 PRO A C 1
ATOM 1939 O O . PRO A 1 266 ? 37.822 0.413 83.030 1.00 24.27 267 PRO A O 1
ATOM 1943 N N . ALA A 1 26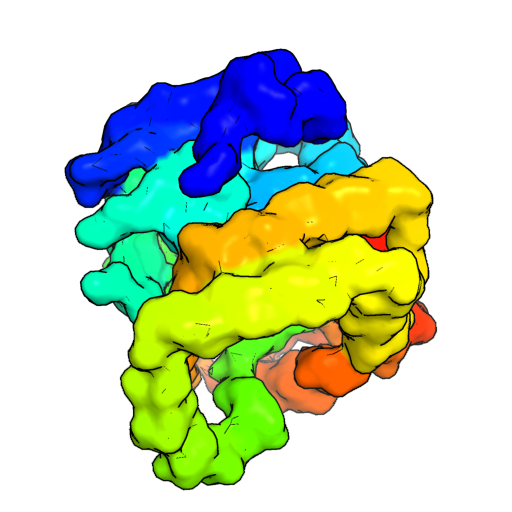7 ? 36.986 -0.998 84.592 1.00 28.36 268 ALA A N 1
ATOM 1944 C CA . ALA A 1 267 ? 36.995 -0.070 85.731 1.00 34.16 268 ALA A CA 1
ATOM 1945 C C . ALA A 1 267 ? 35.989 1.082 85.670 1.00 35.56 268 ALA A C 1
ATOM 1946 O O . ALA A 1 267 ? 35.314 1.353 86.662 1.00 39.03 268 ALA A O 1
ATOM 1948 N N . LEU A 1 268 ? 35.897 1.777 84.539 1.00 26.18 269 LEU A N 1
ATOM 1949 C CA . LEU A 1 268 ? 35.057 2.973 84.469 1.00 24.04 269 LEU A CA 1
ATOM 1950 C C . LE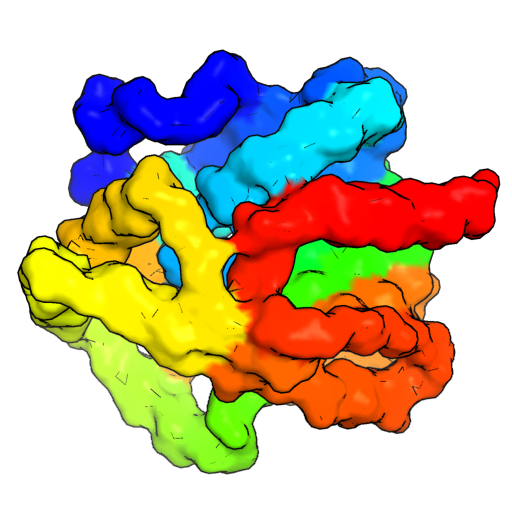U A 1 268 ? 33.590 2.638 84.720 1.00 21.53 269 LEU A C 1
ATOM 1951 O O . LEU A 1 268 ? 33.156 1.507 84.511 1.00 25.57 269 LEU A O 1
ATOM 1956 N N . GLY A 1 269 ? 32.837 3.632 85.177 1.00 20.44 270 GLY A N 1
ATOM 1957 C CA . GLY A 1 269 ? 31.456 3.430 85.570 1.00 24.21 270 GLY A CA 1
ATOM 1958 C C . GLY A 1 269 ? 30.464 3.841 84.502 1.00 20.68 270 GLY A C 1
ATOM 1959 O O . GLY A 1 269 ? 30.796 3.923 83.321 1.00 24.68 270 GLY A O 1
ATOM 1960 N N . HIS A 1 270 ? 29.236 4.102 84.934 1.00 22.92 271 HIS A N 1
ATOM 1961 C CA . HIS A 1 270 ? 28.146 4.448 84.030 1.00 22.64 271 HIS A CA 1
ATOM 1962 C C . HIS A 1 270 ? 28.411 5.745 83.259 1.00 18.40 271 HIS A C 1
ATOM 1963 O O . HIS A 1 270 ? 27.982 5.885 82.113 1.00 18.80 271 HIS A O 1
ATOM 1970 N N . LEU A 1 271 ? 29.118 6.683 83.887 1.00 19.49 272 LEU A N 1
ATOM 1971 C CA . LEU A 1 271 ? 29.424 7.973 83.265 1.00 21.67 272 LEU A CA 1
ATOM 1972 C C . LEU A 1 271 ? 30.853 8.003 82.726 1.00 20.86 272 LEU A C 1
ATOM 1973 O O . LEU A 1 271 ? 31.548 9.009 82.849 1.00 22.83 272 LEU A O 1
ATOM 1978 N N . ALA A 1 272 ? 31.273 6.900 82.115 1.00 24.80 273 ALA A N 1
ATOM 1979 C CA . ALA A 1 272 ? 32.633 6.762 81.599 1.00 20.66 273 ALA A CA 1
ATOM 1980 C C . ALA A 1 272 ? 33.021 7.900 80.662 1.00 17.87 273 ALA A C 1
ATOM 1981 O O . ALA A 1 272 ? 34.167 8.344 80.659 1.00 22.98 273 ALA A O 1
ATOM 1983 N N . HIS A 1 273 ? 32.065 8.376 79.870 1.00 23.52 274 HIS A N 1
ATOM 1984 C CA . HIS A 1 273 ? 32.342 9.434 78.900 1.00 19.56 274 HIS A CA 1
ATOM 1985 C C . HIS A 1 273 ? 32.518 10.793 79.572 1.00 20.52 274 HIS A C 1
ATOM 1986 O O . HIS A 1 273 ? 33.067 11.718 78.976 1.00 26.86 274 HIS A O 1
ATOM 1993 N N . GLU A 1 274 ? 32.036 10.919 80.805 1.00 26.02 275 GLU A N 1
ATOM 1994 C CA . GLU A 1 274 ? 32.262 12.133 81.584 1.00 28.94 275 GLU A CA 1
ATOM 1995 C C . GLU A 1 274 ? 33.589 12.026 82.335 1.00 31.49 275 GLU A C 1
ATOM 1996 O O . GLU A 1 274 ? 34.312 13.013 82.474 1.00 33.41 275 GLU A O 1
ATOM 2002 N N . GLU A 1 275 ? 33.899 10.820 82.808 1.00 30.02 276 GLU A N 1
ATOM 2003 C CA . GLU A 1 275 ? 35.148 10.550 83.518 1.00 24.46 276 GLU A CA 1
ATOM 2004 C C . GLU A 1 275 ? 36.356 10.661 82.594 1.00 25.13 276 GLU A C 1
ATOM 2005 O O . GLU A 1 275 ? 37.383 11.224 82.968 1.00 26.70 276 GLU A O 1
ATOM 2011 N N . ARG A 1 276 ? 36.227 10.110 81.389 1.00 28.47 277 ARG A N 1
ATOM 2012 C CA . ARG A 1 276 ? 37.352 9.986 80.466 1.00 22.48 277 ARG A CA 1
ATOM 2013 C C . ARG A 1 276 ? 36.943 10.259 79.023 1.00 19.54 277 ARG A C 1
ATOM 2014 O O . ARG A 1 276 ? 36.920 9.347 78.201 1.00 25.12 277 ARG A O 1
ATOM 2022 N N . PRO A 1 277 ? 36.639 11.522 78.701 1.00 19.55 278 PRO A N 1
ATOM 2023 C CA . PRO A 1 277 ? 36.125 11.853 77.369 1.00 19.29 278 PRO A CA 1
ATOM 2024 C C . PRO A 1 277 ? 37.147 11.645 76.259 1.00 19.80 278 PRO A C 1
ATOM 2025 O O . PRO A 1 277 ? 36.760 11.310 75.139 1.00 23.29 278 PRO A O 1
ATOM 2029 N N . ALA A 1 278 ? 38.427 11.848 76.552 1.00 20.54 279 ALA A N 1
ATOM 2030 C CA . ALA A 1 278 ? 39.466 11.634 75.551 1.00 39.54 279 ALA A CA 1
ATOM 2031 C C . ALA A 1 278 ? 39.514 10.168 75.129 1.00 33.57 279 ALA A C 1
ATOM 2032 O O . ALA A 1 278 ? 39.735 9.856 73.958 1.00 34.58 279 ALA A O 1
ATOM 2034 N N . LEU A 1 279 ? 39.294 9.277 76.090 1.00 30.97 280 LEU A N 1
ATOM 2035 C CA . LEU A 1 279 ? 39.297 7.844 75.830 1.00 26.33 280 LEU A CA 1
ATOM 2036 C C . LEU A 1 279 ? 38.179 7.473 74.862 1.00 23.99 280 LEU A C 1
ATOM 2037 O O . LEU A 1 279 ? 38.381 6.686 73.936 1.00 27.97 280 LEU A O 1
ATOM 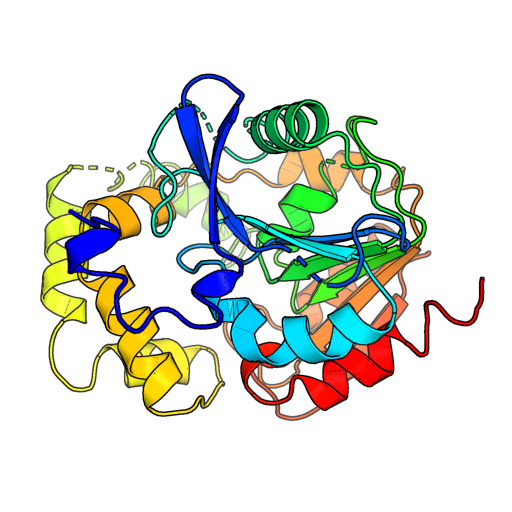2042 N N . ILE A 1 280 ? 37.006 8.063 75.076 1.00 23.08 281 ILE A N 1
ATOM 2043 C CA . ILE A 1 280 ? 35.841 7.821 74.233 1.00 18.99 281 ILE A CA 1
ATOM 2044 C C . ILE A 1 280 ? 35.990 8.513 72.882 1.00 22.90 281 ILE A C 1
ATOM 2045 O O . ILE A 1 280 ? 35.532 8.002 71.858 1.00 21.16 281 ILE A O 1
ATOM 2050 N N . ALA A 1 281 ? 36.615 9.684 72.882 1.00 24.25 282 ALA A N 1
ATOM 2051 C CA . ALA A 1 281 ? 36.865 10.403 71.640 1.00 30.70 282 ALA A CA 1
ATOM 2052 C C . ALA A 1 281 ? 37.763 9.575 70.724 1.00 39.39 282 ALA A C 1
ATOM 2053 O O . ALA A 1 281 ? 37.487 9.433 69.532 1.00 21.13 282 ALA A O 1
ATOM 2055 N N . ALA A 1 282 ? 38.829 9.018 71.297 1.00 26.33 283 ALA A N 1
ATOM 2056 C CA . ALA A 1 282 ? 39.779 8.202 70.544 1.00 24.89 283 ALA A CA 1
ATOM 2057 C C . ALA A 1 282 ? 39.096 6.998 69.915 1.00 25.40 283 ALA A C 1
ATOM 2058 O O . ALA A 1 282 ? 39.395 6.621 68.783 1.00 33.40 283 ALA A O 1
ATOM 2060 N N . LEU A 1 283 ? 38.182 6.397 70.667 1.00 29.25 284 LEU A N 1
ATOM 2061 C CA . LEU A 1 283 ? 37.449 5.229 70.204 1.00 23.00 284 LEU A CA 1
ATOM 2062 C C . LEU A 1 283 ? 36.548 5.598 69.035 1.00 22.99 284 LEU A C 1
ATOM 2063 O O . LEU A 1 283 ? 36.517 4.897 68.025 1.00 30.71 284 LEU A O 1
ATOM 2068 N N . ILE A 1 284 ? 35.813 6.698 69.178 1.00 27.49 285 ILE A N 1
ATOM 2069 C CA . ILE A 1 284 ? 34.934 7.178 68.117 1.00 24.78 285 ILE A CA 1
ATOM 2070 C C . ILE A 1 284 ? 35.747 7.468 66.858 1.00 33.73 285 ILE A C 1
ATOM 2071 O O . ILE A 1 284 ? 35.308 7.186 65.742 1.00 30.56 285 ILE A O 1
ATOM 2076 N N . GLU A 1 285 ? 36.944 8.011 67.051 1.00 34.36 286 GLU A N 1
ATOM 2077 C CA . GLU A 1 285 ? 37.803 8.401 65.940 1.00 40.83 286 GLU A CA 1
ATOM 2078 C C . GLU A 1 285 ? 38.314 7.187 65.170 1.00 40.12 286 GLU A C 1
ATOM 2079 O O . GLU A 1 285 ? 38.295 7.178 63.939 1.00 39.63 286 GLU A O 1
ATOM 2085 N N A ARG A 1 286 ? 38.813 6.213 65.934 0.57 38.58 287 ARG A N 1
ATOM 2086 N N B ARG A 1 286 ? 38.749 6.141 65.866 0.43 39.71 287 ARG A N 1
ATOM 2087 C CA A ARG A 1 286 ? 39.218 4.897 65.441 0.57 36.95 287 ARG A CA 1
ATOM 2088 C CA B ARG A 1 286 ? 39.331 5.001 65.158 0.43 37.08 287 ARG A CA 1
ATOM 2089 C C A ARG A 1 286 ? 38.254 4.366 64.400 0.57 35.41 287 ARG A C 1
ATOM 2090 C C B ARG A 1 286 ? 38.277 4.088 64.516 0.43 35.47 287 ARG A C 1
ATOM 2091 O O A ARG A 1 286 ? 38.631 4.021 63.280 0.57 36.52 287 ARG A O 1
ATOM 2092 O O B ARG A 1 286 ? 38.632 3.192 63.750 0.43 36.38 287 ARG A O 1
ATOM 2107 N N . TYR A 1 287 ? 36.995 4.309 64.808 1.00 33.65 288 TYR A N 1
ATOM 2108 C CA . TYR A 1 287 ? 35.934 3.661 64.046 1.00 31.68 288 TYR A CA 1
ATOM 2109 C C . TYR A 1 287 ? 35.548 4.467 62.813 1.00 34.35 288 TYR A C 1
ATOM 2110 O O . TYR A 1 287 ? 35.374 3.909 61.732 1.00 42.65 288 TYR A O 1
ATOM 2119 N N . ALA A 1 288 ? 35.410 5.779 62.976 1.00 34.74 289 ALA A N 1
ATOM 2120 C CA . ALA A 1 288 ? 35.041 6.644 61.863 1.00 42.36 289 ALA A CA 1
ATOM 2121 C C . ALA A 1 288 ? 36.067 6.577 60.735 1.00 57.02 289 ALA A C 1
ATOM 2122 O O . A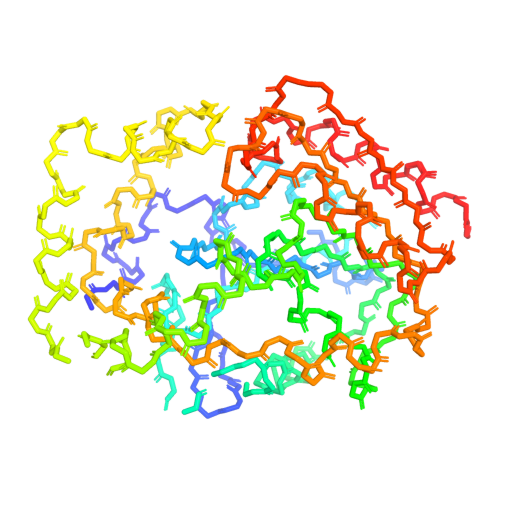LA A 1 288 ? 35.713 6.658 59.558 1.00 67.58 289 ALA A O 1
ATOM 2124 N N . GLU A 1 289 ? 37.337 6.433 61.101 1.00 52.81 290 GLU A N 1
ATOM 2125 C CA . GLU A 1 289 ? 38.423 6.402 60.125 1.00 54.85 290 GLU A CA 1
ATOM 2126 C C . GLU A 1 289 ? 38.328 5.213 59.173 1.00 60.84 290 GLU A C 1
ATOM 2127 O O . GLU A 1 289 ? 38.936 5.221 58.103 1.00 78.22 290 GLU A O 1
ATOM 2133 N N . LYS A 1 290 ? 37.575 4.189 59.565 1.00 61.29 291 LYS A N 1
ATOM 2134 C CA . LYS A 1 290 ? 37.255 3.089 58.661 1.00 52.18 291 LYS A CA 1
ATOM 2135 C C . LYS A 1 290 ? 36.004 3.431 57.858 1.00 62.92 291 LYS A C 1
ATOM 2136 O O . LYS A 1 290 ? 34.951 2.815 58.026 1.00 61.16 291 LYS A O 1
ATOM 2139 N N . LEU A 1 291 ? 36.133 4.422 56.984 1.00 79.73 292 LEU A N 1
ATOM 2140 C CA . LEU A 1 291 ? 35.003 4.937 56.223 1.00 73.42 292 LEU A CA 1
ATOM 2141 C C . LEU A 1 291 ? 35.458 6.098 55.344 1.00 82.97 292 LEU A C 1
ATOM 2142 O O . LEU A 1 291 ? 36.646 6.420 55.292 1.00 76.40 292 LEU A O 1
#

Sequence (278 aa):
DLVWSRDGLDWPHREASRFIEAGGFRWHVQRGSPAAPAILLIHGTGAASHSWRGLAPLLSRHYHVVAPDLPGHGFTQTPRSLPGASDLAALLRVLQVAPQLVVGHSAGAAILARCLDGSIDPKILFSLNGAFLPYGGPAASFFSPLAKLVNPFVPSLFAWQAGHRGAVERLIGNTGSTIDPAGIKLYGKLVSSPNHVAAALRANWDLEPLLKALPNLKPLLVLVAAEGDRAIPPSVAVKVREILPKAVIERIPALGHLAHEERPALIAALIERRYAEKL

Organism: Rhodopseudomonas palustris (strain ATCC BAA-98 / CGA009) (NCBI:txid258594)

Nearest PDB structures (foldseek):
  4psu-assembly1_A  TM=1.004E+00  e=1.711E-55  Rhodopseudomonas palustris CGA009
  3e3a-assembly1_A  TM=7.619E-01  e=1.829E-13  Mycobacterium tuberculosis
  4l0c-assembly7_G  TM=7.329E-01  e=2.177E-13  Pseudomonas putida S16
  4l0c-assembly6_F  TM=7.599E-01  e=1.863E-12  Pseudomonas putida S16
  6k5e-assembly2_D  TM=7.229E-01  e=8.730E-10  Klebsiella pneumoniae

InterPro domains:
  IPR000073 Alpha/beta hydrolase fold-1 [PF12697] (42-282)
  IPR000073 Alpha/beta hydrolase fold-1 [PR00111] (65-80)
  IPR000073 Alpha/beta hydrolase fold-1 [PR00111] (110-123)
  IPR000073 Alpha/beta hydrolase fold-1 [PR00111] (234-248)
  IPR017497 Magnesium-chelatase 30 kDa subunit [TIGR03056] (12-289)
  IPR029058 Alpha/Beta hydrolase fold [G3DSA:3.40.50.1820] (1-295)
  IPR029058 Alpha/Beta hydrolase fold [SSF53474] (8-287)

Secondary structure (DSSP, 8-state):
---HHHH-TT-TTGGGEEEEEETTEEEEEE---TTSPEEEEE--TT--GGGGTTHHHHHTTTSEEEEEPPTTSTTSPP-------HHHHHHHHHHT---SEEEEETHHHHHHH--TTSS---SEEEEES---SPSSSTTHHHHHHHH----THHHHHHHHHTTSTTHHHHHHHTTT----HHHHHHHHHHHT-HHHHHHHH------HHHHHHGGG--SEEEEEEETT-SSS-THHHHHHHHH-TT-EEEEESS--TTHHHH-HHHHHHHHHHHHT--

Solvent-accessible surface area: 12705 Å² total

B-factor: mean 43.4, std 20.46, range [13.04, 136.92]

Foldseek 3Di:
DADCVPLVPLQAPNVQWDWDDWPHFIWTKGKQDPVAAEEEEEEDFLAAQSLCNPQRVLCSVHHIYMGIGPALAHPTHHDDELLVLVRVLRVCVRVVHAHQEYEYAACGLLSVQNLLVVSHPHQEREYQLYNLADFPHPCCVVVQVVLVCLPLVSLQVQLVVCLDPPNQQVVCVQQQADADPSVSVNSNSSSNDSSSSSRSSNSRYDNVVSLVSNQPNDHAYEHEAECSGPRRHPVVVVVSCVSHVSHHYDYDYRHGSSNCRVCVVVVNVVVVVVVVVD

CATH classification: 3.40.50.1820

Radius of gyration: 17.52 Å; Cα contacts (8 Å, |Δi|>4): 546; chains: 1; bounding box: 38×46×45 Å